Protein 2B33 (pdb70)

Organism: Thermotoga maritima (strain ATCC 43589 / DSM 3109 / JCM 10099 / NBRC 100826 / MSB8) (NCBI:txid243274)

B-factor: mean 37.61, std 4.68, range [8.99, 71.71]

Radius of gyration: 22.74 Å; Cα contacts (8 Å, |Δi|>4): 523; chains: 2; bounding box: 36×29×80 Å

Foldseek 3Di:
DDDAFADLQAAGPPDDDGQWGDDDQKIWGDKGWQAGSPPRDHDDDDPLSGLLSRVSNVQRRQVRVVHGLLQWAEKEKEFQDCVCVVSSVVSVCVRCVPNDHHYHYYYDNADPVRGGIIMITMGGDDD/DDAFDDLQAAGPPDPDGQWGDDDQKIWGDKGWQAGSPVRDHDDDDVLSGLLSRVSNVQRRQVRVVHGLLQWAEKEKEFQDCVCVVVSVVNVCVRCVPNDHHYDYYYDNADPVRGGMIMITMGGDDD

Sequence (253 aa):
MKRFVETDKAPKAIGPYSQAVVVGNMMFVSGQIPIDPETGELVQGTIEEKTERVLENLKAILEAGGFSLKDVVKVTVFTTSMDYFQRVNEVYSRYFGDHRPARSFVAVAQLPRNVEIEIEAIAVKEGKRFVETDKAPKAIGPYSQAVVVGNMMFVSGQIPIDPETGELVQGTIEEKTERVLENLKAILEAGGFSLKDVVKVTVFTTSMDYFQRVNEVYSRYFGDHRPARSFVAVAQLPRNVEIEIEAIAVKEG

Secondary structure (DSSP, 8-state):
--EEE--TTS----SS--SEEEETTEEEEEEE-SB-TTT-PBP-S-HHHHHHHHHHHHHHHHHHTT--GGGEEEEEEEES-GGGHHHHHHHHHHHHTTT--EEEEEE-S--GGG-SEEEEEEEE---/-EEE--TTS----SS--SEEEETTEEEEEEE-SB-TTT-PBP-S-HHHHHHHHHHHHHHHHHHTT--GGGEEEEEEEES-GGGHHHHHHHHHHHHTTT--EEEEEE-S--GGG-SEEEEEEEE---

Structure (mmCIF, N/CA/C/O backbone):
data_2B33
#
_entry.id   2B33
#
_cell.length_a   53.280
_cell.length_b   53.280
_cell.length_c   228.410
_cell.angle_alpha   90.000
_cell.angle_beta   90.000
_cell.angle_gamma   120.000
#
_symmetry.space_group_name_H-M   'H 3'
#
loop_
_entity.id
_entity.type
_entity.pdbx_description
1 polymer 'protein synthesis inhibitor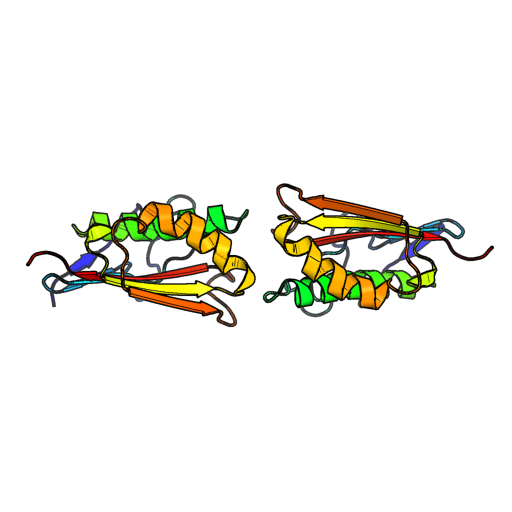, putative'
2 non-polymer 1,2-ETHANEDIOL
3 non-polymer 'CALCIUM ION'
4 water water
#
loop_
_atom_site.group_PDB
_atom_site.id
_atom_site.type_symbol
_atom_site.label_atom_id
_atom_site.label_alt_id
_atom_site.label_comp_id
_atom_site.label_asym_id
_atom_site.label_entity_id
_atom_site.label_seq_id
_atom_site.pdbx_PDB_ins_code
_atom_site.Cartn_x
_atom_site.Cartn_y
_atom_site.Cartn_z
_atom_site.occupancy
_atom_site.B_iso_or_equiv
_atom_site.auth_seq_id
_atom_site.auth_comp_id
_atom_site.auth_asym_id
_atom_site.auth_atom_id
_atom_site.pdbx_PDB_model_num
ATOM 1 N N . MET A 1 13 ? 12.067 -1.862 57.644 1.00 45.68 1 MET A N 1
ATOM 2 C CA . MET A 1 13 ? 11.756 -0.654 58.483 1.00 45.99 1 MET A CA 1
ATOM 3 C C . MET A 1 13 ? 12.343 0.604 57.814 1.00 45.06 1 MET A C 1
ATOM 4 O O . MET A 1 13 ? 12.892 0.492 56.707 1.00 43.98 1 MET A O 1
ATOM 6 N N . LYS A 1 14 ? 12.234 1.780 58.459 1.00 43.09 2 LYS A N 1
ATOM 7 C CA . LYS A 1 14 ? 12.710 3.033 57.824 1.00 42.04 2 LYS A CA 1
ATOM 8 C C . LYS A 1 14 ? 13.649 3.966 58.609 1.00 41.38 2 LYS A C 1
ATOM 9 O O . LYS A 1 14 ? 14.803 4.117 58.190 1.00 41.37 2 LYS A O 1
ATOM 12 N N . ARG A 1 15 ? 13.201 4.598 59.700 1.00 40.39 3 ARG A N 1
ATOM 13 C CA . ARG A 1 15 ? 14.079 5.556 60.410 1.00 40.72 3 ARG A CA 1
ATOM 14 C C . ARG A 1 15 ? 13.739 5.880 61.870 1.00 40.15 3 ARG A C 1
ATOM 15 O O . ARG A 1 15 ? 12.607 5.699 62.322 1.00 40.15 3 ARG A O 1
ATOM 17 N N . PHE A 1 16 ? 14.750 6.381 62.584 1.00 40.03 4 PHE A N 1
ATOM 18 C CA . PHE A 1 16 ? 14.659 6.737 64.009 1.00 40.04 4 PHE A CA 1
ATOM 19 C C . PHE A 1 16 ? 14.716 8.260 64.154 1.00 39.98 4 PHE A C 1
ATOM 20 O O . PHE A 1 16 ? 15.289 8.942 63.301 1.00 40.09 4 PHE A O 1
ATOM 23 N N . VAL A 1 17 ? 14.121 8.782 65.227 1.00 39.44 5 VAL A N 1
ATOM 24 C CA . VAL A 1 17 ? 14.093 10.226 65.498 1.00 39.01 5 VAL A CA 1
ATOM 25 C C . VAL A 1 17 ? 14.988 10.573 66.684 1.00 38.98 5 VAL A C 1
ATOM 26 O O . VAL A 1 17 ? 14.810 10.037 67.780 1.00 38.37 5 VAL A O 1
ATOM 30 N N . GLU A 1 18 ? 15.933 11.481 66.445 1.00 38.94 6 GLU A N 1
ATOM 31 C CA . GLU A 1 18 ? 16.844 11.986 67.463 1.00 38.90 6 GLU A CA 1
ATOM 32 C C . GLU A 1 18 ? 16.779 13.506 67.363 1.00 38.46 6 GLU A C 1
ATOM 33 O O . GLU A 1 18 ? 17.092 14.076 66.309 1.00 38.07 6 GLU A O 1
ATOM 39 N N . THR A 1 19 ? 16.338 14.152 68.438 1.00 38.02 7 THR A N 1
ATOM 40 C CA . THR A 1 19 ? 16.248 15.606 68.488 1.00 37.76 7 THR A CA 1
ATOM 41 C C . THR A 1 19 ? 16.684 16.118 69.856 1.00 38.28 7 THR A C 1
ATOM 42 O O . THR A 1 19 ? 16.409 15.488 70.882 1.00 37.70 7 THR A O 1
ATOM 46 N N . ASP A 1 20 ? 17.372 17.259 69.854 1.00 38.77 8 ASP A N 1
ATOM 47 C CA . ASP A 1 20 ? 17.798 17.927 71.095 1.00 39.25 8 ASP A CA 1
ATOM 48 C C . ASP A 1 20 ? 16.642 18.699 71.769 1.00 39.44 8 ASP A C 1
ATOM 49 O O . ASP A 1 20 ? 16.801 19.192 72.892 1.00 39.07 8 ASP A O 1
ATOM 54 N N . LYS A 1 21 ? 15.494 18.789 71.083 1.00 39.73 9 LYS A N 1
ATOM 55 C CA . LYS A 1 21 ? 14.294 19.468 71.591 1.00 39.26 9 LYS A CA 1
ATOM 56 C C . LYS A 1 21 ? 13.438 18.582 72.517 1.00 38.75 9 LYS A C 1
ATOM 57 O O . LYS A 1 21 ? 12.454 19.053 73.086 1.00 39.38 9 LYS A O 1
ATOM 59 N N . ALA A 1 22 ? 13.797 17.304 72.640 1.00 37.67 10 ALA A N 1
ATOM 60 C CA . ALA A 1 22 ? 13.173 16.389 73.592 1.00 37.12 10 ALA A CA 1
ATOM 61 C C . ALA A 1 22 ? 14.328 15.705 74.327 1.00 36.54 10 ALA A C 1
ATOM 62 O O . ALA A 1 22 ? 15.439 15.654 73.792 1.00 35.61 10 ALA A O 1
ATOM 64 N N . PRO A 1 23 ? 14.081 15.178 75.545 1.00 36.03 11 PRO A N 1
ATOM 65 C CA . PRO A 1 23 ? 15.159 14.555 76.319 1.00 37.13 11 PRO A CA 1
ATOM 66 C C . PRO A 1 23 ? 15.847 13.429 75.572 1.00 37.88 11 PRO A C 1
ATOM 67 O O . PRO A 1 23 ? 15.184 12.666 74.873 1.00 39.28 11 PRO A O 1
ATOM 71 N N . LYS A 1 24 ? 17.164 13.342 75.721 1.00 38.47 12 LYS A N 1
ATOM 72 C CA . LYS A 1 24 ? 17.951 12.333 75.028 1.00 38.71 12 LYS A CA 1
ATOM 73 C C . LYS A 1 24 ? 17.599 10.930 75.517 1.00 39.68 12 LYS A C 1
ATOM 74 O O . LYS A 1 24 ? 17.504 10.685 76.730 1.00 39.54 12 LYS A O 1
ATOM 76 N N . ALA A 1 25 ? 17.360 10.033 74.562 1.00 40.38 13 ALA A N 1
ATOM 77 C CA . ALA A 1 25 ? 17.103 8.637 74.854 1.00 40.56 13 ALA A CA 1
ATOM 78 C C . ALA A 1 25 ? 18.473 8.062 75.219 1.00 41.59 13 ALA A C 1
ATOM 79 O O . ALA A 1 25 ? 19.276 7.744 74.340 1.00 42.21 13 ALA A O 1
ATOM 81 N N . ILE A 1 26 ? 18.741 7.973 76.525 1.00 41.77 14 ILE A N 1
ATOM 82 C CA . ILE A 1 26 ? 20.048 7.535 77.043 1.00 41.67 14 ILE A CA 1
ATOM 83 C C . ILE A 1 26 ? 20.329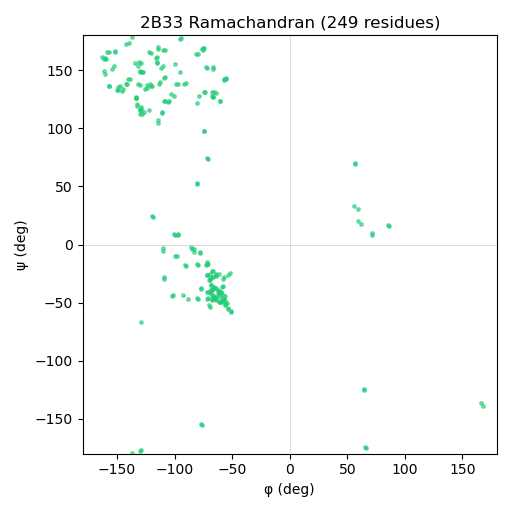 6.052 76.812 1.00 41.68 14 ILE A C 1
ATOM 84 O O . ILE A 1 26 ? 21.377 5.692 76.270 1.00 42.51 14 ILE A O 1
ATOM 89 N N . GLY A 1 27 ? 19.395 5.202 77.226 1.00 41.48 15 GLY A N 1
ATOM 90 C CA . GLY A 1 27 ? 19.573 3.751 77.135 1.00 41.65 15 GLY A CA 1
ATOM 91 C C . GLY A 1 27 ? 19.396 3.103 75.764 1.00 41.40 15 GLY A C 1
ATOM 92 O O . GLY A 1 27 ? 19.581 3.753 74.730 1.00 41.96 15 GLY A O 1
ATOM 93 N N . PRO A 1 28 ? 19.035 1.803 75.740 1.00 39.91 16 PRO A N 1
ATOM 94 C CA . PRO A 1 28 ? 18.824 1.058 74.494 1.00 39.02 16 PRO A CA 1
ATOM 95 C C . PRO A 1 28 ? 17.446 1.292 73.829 1.00 38.59 16 PRO A C 1
ATOM 96 O O . PRO A 1 28 ? 16.743 0.338 73.501 1.00 38.06 16 PRO A O 1
ATOM 100 N N . TYR A 1 29 ? 17.077 2.554 73.618 1.00 38.74 17 TYR A N 1
ATOM 101 C CA . TYR A 1 29 ? 15.810 2.904 72.975 1.00 38.61 17 TYR A CA 1
ATOM 102 C C . TYR A 1 29 ? 15.958 4.252 72.264 1.00 38.47 17 TYR A C 1
ATOM 103 O O . TYR A 1 29 ? 16.947 4.964 72.470 1.00 38.24 17 TYR A O 1
ATOM 112 N N . SER A 1 30 ? 14.987 4.568 71.409 1.00 37.57 18 SER A N 1
ATOM 113 C CA . SER A 1 30 ? 14.957 5.814 70.644 1.00 36.74 18 SER A CA 1
ATOM 114 C C . SER A 1 30 ? 13.752 6.632 71.084 1.00 36.13 18 SER A C 1
ATOM 115 O O . SER A 1 30 ? 12.796 6.075 71.611 1.00 36.62 18 SER A O 1
ATOM 118 N N . GLN A 1 31 ? 13.806 7.948 70.871 1.00 36.06 19 GLN A N 1
ATOM 119 C CA . GLN A 1 31 ? 12.687 8.845 71.200 1.00 36.07 19 GLN A CA 1
ATOM 120 C C . GLN A 1 31 ? 11.448 8.424 70.406 1.00 35.38 19 GLN A C 1
ATOM 121 O O . GLN A 1 31 ? 10.334 8.426 70.934 1.00 34.03 19 GLN A O 1
ATOM 127 N N . ALA A 1 32 ? 11.657 8.080 69.135 1.00 34.60 20 ALA A N 1
ATOM 128 C CA . ALA A 1 32 ? 10.596 7.550 68.297 1.00 34.38 20 ALA A CA 1
ATOM 129 C C . ALA A 1 32 ? 11.190 6.744 67.157 1.00 34.17 20 ALA A C 1
ATOM 130 O O . ALA A 1 32 ? 12.392 6.799 66.917 1.00 34.01 20 ALA A O 1
ATOM 132 N N . VAL A 1 33 ? 10.339 5.971 66.490 1.00 35.15 21 VAL A N 1
ATOM 133 C CA . VAL A 1 33 ? 10.720 5.172 65.329 1.00 34.93 21 VAL A CA 1
ATOM 134 C C . VAL A 1 33 ? 9.663 5.392 64.259 1.00 35.79 21 VAL A C 1
ATOM 135 O O . VAL A 1 33 ? 8.478 5.199 64.511 1.00 35.96 21 VAL A O 1
ATOM 139 N N . VAL A 1 34 ? 10.103 5.795 63.071 1.00 36.29 22 VAL A N 1
ATOM 140 C CA . VAL A 1 34 ? 9.215 6.030 61.948 1.00 36.46 22 VAL A CA 1
ATOM 141 C C . VAL A 1 34 ? 9.365 4.872 60.966 1.00 36.22 22 VAL A C 1
ATOM 142 O O . VAL A 1 34 ? 10.470 4.578 60.513 1.00 36.17 22 VAL A O 1
ATOM 146 N N . VAL A 1 35 ? 8.249 4.218 60.660 1.00 35.83 23 VAL A N 1
ATOM 147 C CA . VAL A 1 35 ? 8.210 3.130 59.687 1.00 35.73 23 VAL A CA 1
ATOM 148 C C . VAL A 1 35 ? 7.059 3.443 58.722 1.00 35.53 23 VAL A C 1
ATOM 149 O O . VAL A 1 35 ? 5.893 3.499 59.120 1.00 34.10 23 VAL A O 1
ATOM 153 N N . GLY A 1 36 ? 7.405 3.678 57.457 1.00 35.90 24 GLY A N 1
ATOM 154 C CA . GLY A 1 36 ? 6.425 4.041 56.440 1.00 36.35 24 GLY A CA 1
ATOM 155 C C . GLY A 1 36 ? 5.815 5.383 56.796 1.00 36.68 24 GLY A C 1
ATOM 156 O O . GLY A 1 36 ? 6.539 6.353 57.019 1.00 36.85 24 GLY A O 1
ATOM 157 N N . ASN A 1 37 ? 4.487 5.423 56.887 1.00 37.39 25 ASN A N 1
ATOM 158 C CA . ASN A 1 37 ? 3.765 6.637 57.273 1.00 37.75 25 ASN A CA 1
ATOM 159 C C . ASN A 1 37 ? 3.403 6.681 58.765 1.00 36.35 25 ASN A C 1
ATOM 160 O O . ASN A 1 37 ? 2.663 7.570 59.172 1.00 36.59 25 ASN A O 1
ATOM 165 N N . MET A 1 38 ? 3.927 5.735 59.557 1.00 35.51 26 MET A N 1
ATOM 166 C CA . MET A 1 38 ? 3.642 5.626 60.994 1.00 34.11 26 MET A CA 1
ATOM 167 C C . MET A 1 38 ? 4.811 5.987 61.903 1.00 33.39 26 MET A C 1
ATOM 168 O O . MET A 1 38 ? 5.941 5.633 61.604 1.00 30.96 26 MET A O 1
ATOM 173 N N . MET A 1 39 ? 4.517 6.633 63.034 1.00 34.07 27 MET A N 1
ATOM 174 C CA . MET A 1 39 ? 5.526 6.955 64.055 1.00 35.27 27 MET A CA 1
ATOM 175 C C . MET A 1 39 ? 5.100 6.387 65.407 1.00 35.53 27 MET A C 1
ATOM 176 O O . MET A 1 39 ? 3.955 6.552 65.804 1.00 36.01 27 MET A O 1
ATOM 181 N N . PHE A 1 40 ? 6.035 5.755 66.114 1.00 35.35 28 PHE A N 1
ATOM 182 C CA . PHE A 1 40 ? 5.796 5.205 67.441 1.00 35.58 28 PHE A CA 1
ATOM 183 C C . PHE A 1 40 ? 6.665 6.006 68.409 1.00 35.99 28 PHE A C 1
ATOM 184 O O . PHE A 1 40 ? 7.874 5.846 68.407 1.00 37.75 28 PHE A O 1
ATOM 192 N N . VAL A 1 41 ? 6.053 6.869 69.217 1.00 35.24 29 VAL A N 1
ATOM 193 C CA . VAL A 1 41 ? 6.788 7.719 70.157 1.00 35.88 29 VAL A CA 1
ATOM 194 C C . VAL A 1 41 ? 6.923 7.066 71.541 1.00 35.84 29 VAL A C 1
ATOM 195 O O . VAL A 1 41 ? 5.970 6.478 72.062 1.00 36.30 29 VAL A O 1
ATOM 199 N N . SER A 1 42 ? 8.116 7.197 72.123 1.00 35.34 30 SER A N 1
ATOM 200 C CA . SER A 1 42 ? 8.426 6.673 73.449 1.00 35.22 30 SER A CA 1
ATOM 201 C C . SER A 1 42 ? 7.723 7.499 74.525 1.00 36.96 30 SER A C 1
ATOM 202 O O . SER A 1 42 ? 7.475 8.682 74.335 1.00 37.65 30 SER A O 1
ATOM 205 N N . GLY A 1 43 ? 7.417 6.873 75.654 1.00 37.20 31 GLY A N 1
ATOM 206 C CA . GLY A 1 43 ? 6.745 7.560 76.756 1.00 37.30 31 GLY A CA 1
ATOM 207 C C . GLY A 1 43 ? 7.588 8.721 77.250 1.00 36.92 31 GLY A C 1
ATOM 208 O O . GLY A 1 43 ? 8.752 8.537 77.596 1.00 37.27 31 GLY A O 1
ATOM 209 N N . GLN A 1 44 ? 7.005 9.916 77.248 1.00 36.13 32 GLN A N 1
ATOM 210 C CA . GLN A 1 44 ? 7.701 11.129 77.647 1.00 35.54 32 GLN A CA 1
ATOM 211 C C . GLN A 1 44 ? 7.368 11.481 79.083 1.00 35.84 32 GLN A C 1
ATOM 212 O O . GLN A 1 44 ? 6.215 11.395 79.488 1.00 35.67 32 GLN A O 1
ATOM 218 N N . ILE A 1 45 ? 8.389 11.892 79.833 1.00 35.03 33 ILE A N 1
ATOM 219 C CA . ILE A 1 45 ? 8.250 12.271 81.234 1.00 35.87 33 ILE A CA 1
ATOM 220 C C . ILE A 1 45 ? 8.596 13.761 81.357 1.00 35.96 33 ILE A C 1
ATOM 221 O O . ILE A 1 45 ? 9.207 14.314 80.440 1.00 34.40 33 ILE A O 1
ATOM 226 N N . PRO A 1 46 ? 8.169 14.427 82.456 1.00 36.57 34 PRO A N 1
ATOM 227 C CA . PRO A 1 46 ? 8.453 15.855 82.620 1.00 37.12 34 PRO A CA 1
ATOM 228 C C . PRO A 1 46 ? 9.923 16.176 82.902 1.00 37.51 34 PRO A C 1
ATOM 229 O O . PRO A 1 46 ? 10.287 16.510 84.026 1.00 38.90 34 PRO A O 1
ATOM 233 N N . ILE A 1 47 ? 10.743 16.062 81.858 1.00 37.86 35 ILE A N 1
ATOM 234 C CA . ILE A 1 47 ? 12.169 16.367 81.901 1.00 38.24 35 ILE A CA 1
ATOM 235 C C . ILE A 1 47 ? 12.417 17.483 80.907 1.00 37.28 35 ILE A C 1
ATOM 236 O O . ILE A 1 47 ? 11.888 17.451 79.795 1.00 37.12 35 ILE A O 1
ATOM 241 N N . ASP A 1 48 ? 13.224 18.459 81.316 1.00 36.93 36 ASP A N 1
ATOM 242 C CA . ASP A 1 48 ? 13.611 19.562 80.454 1.00 36.66 36 ASP A CA 1
ATOM 243 C C . ASP A 1 48 ? 14.752 19.070 79.546 1.00 35.24 36 ASP A C 1
ATOM 244 O O . ASP A 1 48 ? 15.773 18.613 80.056 1.00 34.64 36 ASP A O 1
ATOM 249 N N . PRO A 1 49 ? 14.573 19.132 78.206 1.00 34.42 37 PRO A N 1
ATOM 250 C CA . PRO A 1 49 ? 15.597 18.676 77.247 1.00 33.98 37 PRO A CA 1
ATOM 251 C C . PRO A 1 49 ? 16.991 19.318 77.323 1.00 34.04 37 PRO A C 1
ATOM 252 O O . PRO A 1 49 ? 17.969 18.684 76.922 1.00 34.25 37 PRO A O 1
ATOM 256 N N . GLU A 1 50 ? 17.071 20.562 77.799 1.00 34.41 38 GLU A N 1
ATOM 257 C CA . GLU A 1 50 ? 18.333 21.305 77.889 1.00 34.40 38 GLU A CA 1
ATOM 258 C C . GLU A 1 50 ? 19.092 21.093 79.205 1.00 34.39 38 GLU A C 1
ATOM 259 O O . GLU A 1 50 ? 20.311 20.880 79.193 1.00 34.29 38 GLU A O 1
ATOM 262 N N . THR A 1 51 ? 18.381 21.176 80.328 1.00 33.98 39 THR A N 1
ATOM 263 C CA . THR A 1 51 ? 19.007 20.998 81.650 1.00 34.69 39 THR A CA 1
ATOM 264 C C . THR A 1 51 ? 18.986 19.551 82.148 1.00 35.08 39 THR A C 1
ATOM 265 O O . THR A 1 51 ? 19.731 19.205 83.058 1.00 35.87 39 THR A O 1
ATOM 269 N N . GLY A 1 52 ? 18.143 18.708 81.562 1.00 35.75 40 GLY A N 1
ATOM 270 C CA . GLY A 1 52 ? 18.035 17.309 81.976 1.00 35.85 40 GLY A CA 1
ATOM 271 C C . GLY A 1 52 ? 17.367 17.071 83.326 1.00 35.88 40 GLY A C 1
ATOM 272 O O . GLY A 1 52 ? 17.340 15.939 83.799 1.00 35.55 40 GLY A O 1
ATOM 273 N N . GLU A 1 53 ? 16.792 18.117 83.921 1.00 36.39 41 GLU A N 1
ATOM 274 C CA . GLU A 1 53 ? 16.169 18.027 85.238 1.00 36.78 41 GLU A CA 1
ATOM 275 C C . GLU A 1 53 ? 14.660 17.893 85.172 1.00 35.61 41 GLU A C 1
ATOM 276 O O . GLU A 1 53 ? 14.011 18.305 84.205 1.00 34.97 41 GLU A O 1
ATOM 282 N N . LEU A 1 54 ? 14.128 17.304 86.235 1.00 35.45 42 LEU A N 1
ATOM 283 C CA . LEU A 1 54 ? 12.709 17.061 86.374 1.00 36.58 42 LEU A CA 1
ATOM 284 C C . LEU A 1 54 ? 11.989 18.348 86.695 1.00 36.22 42 LEU A C 1
ATOM 285 O O . LEU A 1 54 ? 12.408 19.078 87.601 1.00 36.36 42 LEU A O 1
ATOM 290 N N . VAL A 1 55 ? 10.914 18.625 85.964 1.00 35.76 43 VAL A N 1
ATOM 291 C CA . VAL A 1 55 ? 10.092 19.790 86.247 1.00 36.40 43 VAL A CA 1
ATOM 292 C C . VAL A 1 55 ? 9.445 19.514 87.599 1.00 37.58 43 VAL A C 1
ATOM 293 O O . VAL A 1 55 ? 8.872 18.446 87.797 1.00 37.63 43 VAL A O 1
ATOM 297 N N . GLN A 1 56 ? 9.585 20.465 88.523 1.00 38.99 44 GLN A N 1
ATOM 298 C CA . GLN A 1 56 ? 9.053 20.340 89.874 1.00 40.57 44 GLN A CA 1
ATOM 299 C C . GLN A 1 56 ? 8.114 21.538 90.066 1.00 40.23 44 GLN A C 1
ATOM 300 O O . GLN A 1 56 ? 8.553 22.687 90.043 1.00 42.40 44 GLN A O 1
ATOM 306 N N . GLY A 1 57 ? 6.824 21.256 90.237 1.00 39.20 45 GLY A N 1
ATOM 307 C CA . GLY A 1 57 ? 5.788 22.285 90.363 1.00 37.70 45 GLY A CA 1
ATOM 308 C C . GLY A 1 57 ? 4.404 21.664 90.249 1.00 36.38 45 GLY A C 1
ATOM 309 O O . GLY A 1 57 ? 4.173 20.583 90.780 1.00 37.70 45 GLY A O 1
ATOM 310 N N . THR A 1 58 ? 3.482 22.316 89.548 1.00 34.61 46 THR A N 1
ATOM 311 C CA . THR A 1 58 ? 2.114 21.783 89.422 1.00 33.94 46 THR A CA 1
ATOM 312 C C . THR A 1 58 ? 2.029 20.678 88.376 1.00 33.07 46 THR A C 1
ATOM 313 O O . THR A 1 58 ? 2.931 20.513 87.553 1.00 33.43 46 THR A O 1
ATOM 317 N N . ILE A 1 59 ? 0.940 19.919 88.414 1.00 32.34 47 ILE A N 1
ATOM 318 C CA . ILE A 1 59 ? 0.728 18.841 87.448 1.00 32.00 47 ILE A CA 1
ATOM 319 C C . ILE A 1 59 ? 0.464 19.395 86.034 1.00 32.59 47 ILE A C 1
ATOM 320 O O . ILE A 1 59 ? 0.726 18.706 85.046 1.00 32.86 47 ILE A O 1
ATOM 325 N N . GLU A 1 60 ? -0.045 20.625 85.945 1.00 32.59 48 GLU A N 1
ATOM 326 C CA . GLU A 1 60 ? -0.236 21.286 84.659 1.00 33.72 48 GLU A CA 1
ATOM 327 C C . GLU A 1 60 ? 1.129 21.579 84.007 1.00 34.37 48 GLU A C 1
ATOM 328 O O . GLU A 1 60 ? 1.313 21.345 82.818 1.00 33.83 48 GLU A O 1
ATOM 334 N N . GLU A 1 61 ? 2.072 22.069 84.809 1.00 36.09 49 GLU A N 1
ATOM 335 C CA . GLU A 1 61 ? 3.440 22.346 84.366 1.00 37.20 49 GLU A CA 1
ATOM 336 C C . GLU A 1 61 ? 4.173 21.072 83.942 1.00 36.01 49 GLU A C 1
ATOM 337 O O . GLU A 1 61 ? 4.951 21.098 82.993 1.00 36.86 49 GLU A O 1
ATOM 343 N N . LYS A 1 62 ? 3.934 19.970 84.650 1.00 34.88 50 LYS A N 1
ATOM 344 C CA . LYS A 1 62 ? 4.542 18.683 84.300 1.00 33.59 50 LYS A CA 1
ATOM 345 C C . LYS A 1 62 ? 3.939 18.112 83.008 1.00 34.40 50 LYS A C 1
ATOM 346 O O . LYS A 1 62 ? 4.666 17.602 82.163 1.00 34.19 50 LYS A O 1
ATOM 352 N N . THR A 1 63 ? 2.620 18.227 82.853 1.00 35.10 51 THR A N 1
ATOM 353 C CA . THR A 1 63 ? 1.916 17.777 81.646 1.00 35.49 51 THR A CA 1
ATOM 354 C C . THR A 1 63 ? 2.328 18.610 80.429 1.00 36.38 51 THR A C 1
ATOM 355 O O . THR A 1 63 ? 2.409 18.094 79.306 1.00 38.30 51 THR A O 1
ATOM 359 N N . GLU A 1 64 ? 2.557 19.898 80.650 1.00 36.12 52 GLU A N 1
ATOM 360 C CA . GLU A 1 64 ? 3.004 20.797 79.592 1.00 36.59 52 GLU A CA 1
ATOM 361 C C . GLU A 1 64 ? 4.346 20.350 79.023 1.00 36.51 52 GLU A C 1
ATOM 362 O O . GLU A 1 64 ? 4.544 20.361 77.816 1.00 35.19 52 GLU A O 1
ATOM 368 N N . ARG A 1 65 ? 5.264 19.999 79.921 1.00 37.08 53 ARG A N 1
ATOM 369 C CA . ARG A 1 65 ? 6.606 19.533 79.562 1.00 37.38 53 ARG A CA 1
ATOM 370 C C . ARG A 1 65 ? 6.538 18.214 78.796 1.00 37.32 53 ARG A C 1
ATOM 371 O O . ARG A 1 65 ? 7.174 18.071 77.755 1.00 38.31 53 ARG A O 1
ATOM 379 N N . VAL A 1 66 ? 5.756 17.266 79.311 1.00 36.81 54 VAL A N 1
ATOM 380 C CA . VAL A 1 66 ? 5.544 15.970 78.647 1.00 37.07 54 VAL A CA 1
ATOM 381 C C . VAL A 1 66 ? 5.004 16.151 77.216 1.00 37.48 54 VAL A C 1
ATOM 382 O O . VAL A 1 66 ? 5.512 15.540 76.274 1.00 38.32 54 VAL A O 1
ATOM 386 N N . LEU A 1 67 ? 3.971 16.975 77.069 1.00 36.90 55 LEU A N 1
ATOM 387 C CA . LEU A 1 67 ? 3.368 17.233 75.761 1.00 36.17 55 LEU A CA 1
ATOM 388 C C . LEU A 1 67 ? 4.275 18.046 74.847 1.00 36.18 55 LEU A C 1
ATOM 389 O O . LEU A 1 67 ? 4.207 17.889 73.628 1.00 36.72 55 LEU A O 1
ATOM 394 N N . GLU A 1 68 ? 5.102 18.921 75.422 1.00 36.21 56 GLU A N 1
ATOM 395 C CA . GLU A 1 68 ? 6.097 19.660 74.637 1.00 36.19 56 GLU A CA 1
ATOM 396 C C . GLU A 1 68 ? 7.180 18.718 74.116 1.00 36.09 56 GLU A C 1
ATOM 397 O O . GLU A 1 68 ? 7.639 18.865 72.983 1.00 36.05 56 GLU A O 1
ATOM 403 N N . ASN A 1 69 ? 7.583 17.759 74.945 1.00 36.61 57 ASN A N 1
ATOM 404 C CA . ASN A 1 69 ? 8.547 16.746 74.533 1.00 36.27 57 ASN A CA 1
ATOM 405 C C . ASN A 1 69 ? 7.965 15.883 73.413 1.00 36.21 57 ASN A C 1
ATOM 406 O O . ASN A 1 69 ? 8.637 15.633 72.409 1.00 34.92 57 ASN A O 1
ATOM 411 N N . LEU A 1 70 ? 6.718 15.440 73.594 1.00 37.06 58 LEU A N 1
ATOM 412 C CA . LEU A 1 70 ? 6.001 14.654 72.577 1.00 37.71 58 LEU A CA 1
ATOM 413 C C . LEU A 1 70 ? 5.903 15.406 71.251 1.00 36.27 58 LEU A C 1
ATOM 414 O O . LEU A 1 70 ? 6.172 14.840 70.191 1.00 37.66 58 LEU A O 1
ATOM 419 N N . LYS A 1 71 ? 5.512 16.677 71.330 1.00 35.96 59 LYS A N 1
ATOM 420 C CA . LYS A 1 71 ? 5.368 17.550 70.156 1.00 36.01 59 LYS A CA 1
ATOM 421 C C . LYS A 1 71 ? 6.679 17.759 69.385 1.00 35.81 59 LYS A C 1
ATOM 422 O O . LYS A 1 71 ? 6.691 17.761 68.153 1.00 34.69 59 LYS A O 1
ATOM 428 N N . ALA A 1 72 ? 7.765 17.963 70.123 1.00 36.50 60 ALA A N 1
ATOM 429 C CA . ALA A 1 72 ? 9.090 18.132 69.541 1.00 36.01 60 ALA A CA 1
ATOM 430 C C . ALA A 1 72 ? 9.524 16.885 68.774 1.00 36.84 60 ALA A C 1
ATOM 431 O O . ALA A 1 72 ? 10.103 16.998 67.703 1.00 38.06 60 ALA A O 1
ATOM 433 N N . ILE A 1 73 ? 9.231 15.703 69.320 1.00 37.56 61 ILE A N 1
ATOM 434 C CA . ILE A 1 73 ? 9.591 14.424 68.686 1.00 37.59 61 ILE A CA 1
ATOM 435 C C . ILE A 1 73 ? 8.798 14.221 67.398 1.00 37.95 61 ILE A C 1
ATOM 436 O O . ILE A 1 73 ? 9.368 13.855 66.373 1.00 39.35 61 ILE A O 1
ATOM 441 N N . LEU A 1 74 ? 7.489 14.444 67.463 1.00 37.87 62 LEU A N 1
ATOM 442 C CA . LEU A 1 74 ? 6.635 14.365 66.278 1.00 37.17 62 LEU A CA 1
ATOM 443 C C . LEU A 1 74 ? 7.193 15.263 65.185 1.00 37.05 62 LEU A C 1
ATOM 444 O O . LEU A 1 74 ? 7.469 14.797 64.083 1.00 36.84 62 LEU A O 1
ATOM 449 N N . GLU A 1 75 ? 7.388 16.538 65.517 1.00 37.10 63 GLU A N 1
ATOM 450 C CA . GLU A 1 75 ? 7.892 17.541 64.561 1.00 38.48 63 GLU A CA 1
ATOM 451 C C . GLU A 1 75 ? 9.314 17.301 64.032 1.00 37.95 63 GLU A C 1
ATOM 452 O O . GLU A 1 75 ? 9.635 17.737 62.932 1.00 38.19 63 GLU A O 1
ATOM 458 N N . ALA A 1 76 ? 10.152 16.618 64.811 1.00 38.11 64 ALA A N 1
ATOM 459 C CA . ALA A 1 76 ? 11.514 16.283 64.387 1.00 37.22 64 ALA A CA 1
ATOM 460 C C . ALA A 1 76 ? 11.527 15.201 63.296 1.00 36.67 64 ALA A C 1
ATOM 461 O O . ALA A 1 76 ? 12.474 15.131 62.515 1.00 36.07 64 ALA A O 1
ATOM 463 N N . GLY A 1 77 ? 10.494 14.356 63.266 1.00 36.62 65 GLY A N 1
ATOM 464 C CA . GLY A 1 77 ? 10.356 13.297 62.261 1.00 36.36 65 GLY A CA 1
ATOM 465 C C . GLY A 1 77 ? 9.412 13.620 61.108 1.00 36.16 65 GLY A C 1
ATOM 466 O O . GLY A 1 77 ? 9.121 12.750 60.285 1.00 36.54 65 GLY A O 1
ATOM 467 N N . GLY A 1 78 ? 8.939 14.863 61.034 1.00 35.41 66 GLY A N 1
ATOM 468 C CA . GLY A 1 78 ? 8.022 15.288 59.978 1.00 35.37 66 GLY A CA 1
ATOM 469 C C . GLY A 1 78 ? 6.554 15.022 60.270 1.00 35.19 66 GLY A C 1
ATOM 470 O O . GLY A 1 78 ? 5.731 15.074 59.361 1.00 34.25 66 GLY A O 1
ATOM 471 N N . PHE A 1 79 ? 6.229 14.753 61.537 1.00 35.30 67 PHE A N 1
ATOM 472 C CA . PHE A 1 79 ? 4.858 14.497 61.985 1.00 35.37 67 PHE A CA 1
ATOM 473 C C . PHE A 1 79 ? 4.375 15.694 62.810 1.00 35.58 67 PHE A C 1
ATOM 474 O O . PHE A 1 79 ? 5.166 16.567 63.162 1.00 34.88 67 PHE A O 1
ATOM 482 N N . SER A 1 80 ? 3.074 15.745 63.085 1.00 35.82 68 SER A N 1
ATOM 483 C CA . SER A 1 80 ? 2.488 16.819 63.894 1.00 36.59 68 SER A CA 1
ATOM 484 C C . SER A 1 80 ? 1.486 16.204 64.863 1.00 36.54 68 SER A C 1
ATOM 485 O O . SER A 1 80 ? 1.290 14.993 64.862 1.00 37.29 68 SER A O 1
ATOM 488 N N . LEU A 1 81 ? 0.882 17.034 65.705 1.00 36.27 69 LEU A N 1
ATOM 489 C CA . LEU A 1 81 ? -0.109 16.564 66.675 1.00 36.39 69 LEU A CA 1
ATOM 490 C C . LEU A 1 81 ? -1.379 16.084 65.981 1.00 36.35 69 LEU A C 1
ATOM 491 O O . LEU A 1 81 ? -2.076 15.227 66.510 1.00 38.07 69 LEU A O 1
ATOM 496 N N . LYS A 1 82 ? -1.671 16.636 64.802 1.00 36.35 70 LYS A N 1
ATOM 497 C CA . LYS A 1 82 ? -2.837 16.231 63.999 1.00 36.86 70 LYS A CA 1
ATOM 498 C C . LYS A 1 82 ? -2.702 14.802 63.447 1.00 36.57 70 LYS A C 1
ATOM 499 O O . LYS A 1 82 ? -3.707 14.168 63.116 1.00 36.83 70 LYS A O 1
ATOM 501 N N . ASP A 1 83 ? -1.465 14.314 63.343 1.00 35.76 71 ASP A N 1
ATOM 502 C CA . ASP A 1 83 ? -1.182 12.945 62.903 1.00 34.50 71 ASP A CA 1
ATOM 503 C C . ASP A 1 83 ? -1.359 11.893 64.015 1.00 34.34 71 ASP A C 1
ATOM 504 O O . ASP A 1 83 ? -1.481 10.704 63.718 1.00 33.06 71 ASP A O 1
ATOM 509 N N . VAL A 1 84 ? -1.392 12.326 65.274 1.00 34.63 72 VAL A N 1
ATOM 510 C CA . VAL A 1 84 ? -1.527 11.404 66.409 1.00 35.34 72 VAL A CA 1
ATOM 511 C C . VAL A 1 84 ? -2.897 10.726 66.388 1.00 35.55 72 VAL A C 1
ATOM 512 O O . VAL A 1 84 ? -3.915 11.410 66.310 1.00 37.50 72 VAL A O 1
ATOM 516 N N . VAL A 1 85 ? -2.898 9.392 66.448 1.00 35.06 73 VAL A N 1
ATOM 517 C CA . VAL A 1 85 ? -4.123 8.570 66.408 1.00 35.23 73 VAL A CA 1
ATOM 518 C C . VAL A 1 85 ? -4.470 7.894 67.726 1.00 36.22 73 VAL A C 1
ATOM 519 O O . VAL A 1 85 ? -5.643 7.638 67.997 1.00 37.26 73 VAL A O 1
ATOM 523 N N . LYS A 1 86 ? -3.449 7.588 68.527 1.00 36.06 74 LYS A N 1
ATOM 524 C CA . LYS A 1 86 ? -3.625 6.903 69.786 1.00 35.73 74 LYS A CA 1
ATOM 525 C C . LYS A 1 86 ? -2.616 7.427 70.787 1.00 35.76 74 LYS A C 1
ATOM 526 O O . LYS A 1 86 ? -1.429 7.561 70.465 1.00 35.51 74 LYS A O 1
ATOM 532 N N . VAL A 1 87 ? -3.102 7.717 71.990 1.00 34.94 75 VAL A N 1
ATOM 533 C CA . VAL A 1 87 ? -2.284 8.213 73.093 1.00 35.01 75 VAL A CA 1
ATOM 534 C C . VAL A 1 87 ? -2.563 7.334 74.320 1.00 35.24 75 VAL A C 1
ATOM 535 O O . VAL A 1 87 ? -3.650 6.787 74.461 1.00 35.86 75 VAL A O 1
ATOM 539 N N . THR A 1 88 ? -1.563 7.161 75.176 1.00 35.09 76 THR A N 1
ATOM 540 C CA . THR A 1 88 ? -1.741 6.437 76.431 1.00 34.85 76 THR A CA 1
ATOM 541 C C . THR A 1 88 ? -1.095 7.288 77.516 1.00 34.95 76 THR A C 1
ATOM 542 O O . THR A 1 88 ? 0.098 7.564 77.453 1.00 33.93 76 THR A O 1
ATOM 546 N N . VAL A 1 89 ? -1.901 7.717 78.486 1.00 34.96 77 VAL A N 1
ATOM 547 C CA . VAL A 1 89 ? -1.434 8.521 79.604 1.00 34.44 77 VAL A CA 1
ATOM 548 C C . VAL A 1 89 ? -1.271 7.591 80.801 1.00 35.22 77 VAL A C 1
ATOM 549 O O . VAL A 1 89 ? -2.200 6.848 81.147 1.00 34.65 77 VAL A O 1
ATOM 553 N N . PHE A 1 90 ?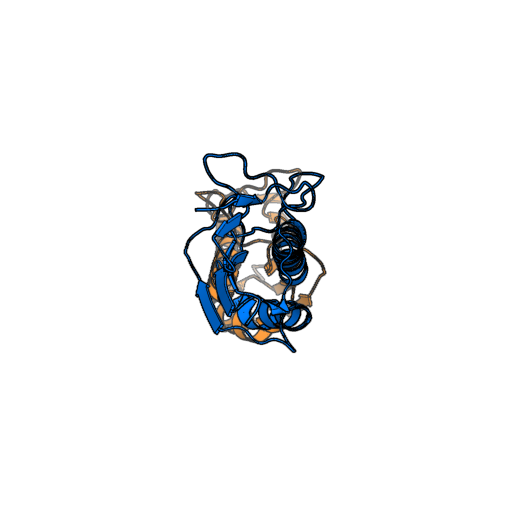 -0.091 7.637 81.423 1.00 35.56 78 PHE A N 1
ATOM 554 C CA . PHE A 1 90 ? 0.188 6.898 82.645 1.00 34.71 78 PHE A CA 1
ATOM 555 C C . PHE A 1 90 ? 0.354 7.957 83.707 1.00 35.30 78 PHE A C 1
ATOM 556 O O . PHE A 1 90 ? 0.952 8.996 83.425 1.00 35.78 78 PHE A O 1
ATOM 564 N N . THR A 1 91 ? -0.181 7.701 84.906 1.00 35.37 79 THR A N 1
ATOM 565 C CA . THR A 1 91 ? -0.038 8.598 86.062 1.00 34.97 79 THR A CA 1
ATOM 566 C C . THR A 1 91 ? 0.136 7.772 87.327 1.00 34.41 79 THR A C 1
ATOM 567 O O . THR A 1 91 ? 0.057 6.555 87.289 1.00 34.33 79 THR A O 1
ATOM 571 N N . THR A 1 92 ? 0.428 8.435 88.436 1.00 34.61 80 THR A N 1
ATOM 572 C CA . THR A 1 92 ? 0.510 7.763 89.737 1.00 36.27 80 THR A CA 1
ATOM 573 C C . THR A 1 92 ? -0.793 7.939 90.520 1.00 35.75 80 THR A C 1
ATOM 574 O O . THR A 1 92 ? -0.985 7.286 91.541 1.00 35.86 80 THR A O 1
ATOM 578 N N . SER A 1 93 ? -1.686 8.799 90.026 1.00 36.23 81 SER A N 1
ATOM 579 C CA . SER A 1 93 ? -2.953 9.068 90.687 1.00 35.95 81 SER A CA 1
ATOM 580 C C . SER A 1 93 ? -4.001 9.612 89.732 1.00 35.96 81 SER A C 1
ATOM 581 O O . SER A 1 93 ? -3.708 10.498 88.936 1.00 36.86 81 SER A O 1
ATOM 584 N N . MET A 1 94 ? -5.231 9.110 89.847 1.00 35.31 82 MET A N 1
ATOM 585 C CA . MET A 1 94 ? -6.350 9.615 89.043 1.00 35.14 82 MET A CA 1
ATOM 586 C C . MET A 1 94 ? -6.835 11.007 89.460 1.00 34.74 82 MET A C 1
ATOM 587 O O . MET A 1 94 ? -7.564 11.651 88.685 1.00 34.03 82 MET A O 1
ATOM 592 N N . ASP A 1 95 ? -6.424 11.466 90.652 1.00 34.25 83 ASP A N 1
ATOM 593 C CA . ASP A 1 95 ? -6.701 12.829 91.131 1.00 34.97 83 ASP A CA 1
ATOM 594 C C . ASP A 1 95 ? -6.256 13.905 90.132 1.00 36.08 83 ASP A C 1
ATOM 595 O O . ASP A 1 95 ? -6.794 15.011 90.136 1.00 36.12 83 ASP A O 1
ATOM 600 N N . TYR A 1 96 ? -5.260 13.578 89.308 1.00 37.64 84 TYR A N 1
ATOM 601 C CA . TYR A 1 96 ? -4.738 14.469 88.272 1.00 38.87 84 TYR A CA 1
ATOM 602 C C . TYR A 1 96 ? -5.517 14.491 86.944 1.00 39.76 84 TYR A C 1
ATOM 603 O O . TYR A 1 96 ? -5.173 15.275 86.059 1.00 39.43 84 TYR A O 1
ATOM 612 N N . PHE A 1 97 ? -6.545 13.650 86.805 1.00 39.89 85 PHE A N 1
ATOM 613 C CA . PHE A 1 97 ? -7.316 13.524 85.557 1.00 38.46 85 PHE A CA 1
ATOM 614 C C . PHE A 1 97 ? -7.821 14.845 84.983 1.00 37.67 85 PHE A C 1
ATOM 615 O O . PHE A 1 97 ? -7.491 15.189 83.842 1.00 36.11 85 PHE A O 1
ATOM 623 N N . GLN A 1 98 ? -8.604 15.575 85.780 1.00 37.58 86 GLN A N 1
ATOM 624 C CA . GLN A 1 98 ? -9.204 16.850 85.348 1.00 38.55 86 GLN A CA 1
ATOM 625 C C . GLN A 1 98 ? -8.167 17.867 84.862 1.00 38.27 86 GLN A C 1
ATOM 626 O O . GLN A 1 98 ? -8.290 18.402 83.755 1.00 37.29 86 GLN A O 1
ATOM 632 N N . ARG A 1 99 ? -7.142 18.096 85.680 1.00 37.93 87 ARG A N 1
ATOM 633 C CA . ARG A 1 99 ? -6.069 19.053 85.362 1.00 37.80 87 ARG A CA 1
ATOM 634 C C . ARG A 1 99 ? -5.167 18.619 84.202 1.00 37.41 87 ARG A C 1
ATOM 635 O O . ARG A 1 99 ? -4.702 19.463 83.445 1.00 36.87 87 ARG A O 1
ATOM 643 N N . VAL A 1 100 ? -4.909 17.317 84.073 1.00 37.76 88 VAL A N 1
ATOM 644 C CA . VAL A 1 100 ? -4.120 16.793 82.959 1.00 36.80 88 VAL A CA 1
ATOM 645 C C . VAL A 1 100 ? -4.913 16.999 81.669 1.00 37.69 88 VAL A C 1
ATOM 646 O O . VAL A 1 100 ? -4.350 17.448 80.675 1.00 37.30 88 VAL A O 1
ATOM 650 N N . ASN A 1 101 ? -6.207 16.676 81.697 1.00 37.84 89 ASN A N 1
ATOM 651 C CA . ASN A 1 101 ? -7.088 16.873 80.546 1.00 38.47 89 ASN A CA 1
ATOM 652 C C . ASN A 1 101 ? -7.151 18.327 80.096 1.00 38.42 89 ASN A C 1
ATOM 653 O O . ASN A 1 101 ? -7.249 18.600 78.901 1.00 37.59 89 ASN A O 1
ATOM 658 N N . GLU A 1 102 ? -7.106 19.241 81.064 1.00 37.94 90 GLU A N 1
ATOM 659 C CA . GLU A 1 102 ? -7.153 20.685 80.816 1.00 38.60 90 GLU A CA 1
ATOM 660 C C . GLU A 1 102 ? -5.980 21.113 79.931 1.00 37.24 90 GLU A C 1
ATOM 661 O O . GLU A 1 102 ? -6.169 21.794 78.930 1.00 37.18 90 GLU A O 1
ATOM 667 N N . VAL A 1 103 ? -4.775 20.683 80.296 1.00 36.35 91 VAL A N 1
ATOM 668 C CA . VAL A 1 103 ? -3.564 20.980 79.520 1.00 35.78 91 VAL A CA 1
ATOM 669 C C . VAL A 1 103 ? -3.548 20.169 78.207 1.00 35.96 91 VAL A C 1
ATOM 670 O O . VAL A 1 103 ? -3.171 20.687 77.162 1.00 36.06 91 VAL A O 1
ATOM 674 N N . TYR A 1 104 ? -3.956 18.904 78.285 1.00 36.04 92 TYR A N 1
ATOM 675 C CA . TYR A 1 104 ? -4.026 17.994 77.140 1.00 36.54 92 TYR A CA 1
ATOM 676 C C . TYR A 1 104 ? -4.898 18.571 76.017 1.00 36.30 92 TYR A C 1
ATOM 677 O O . TYR A 1 104 ? -4.519 18.513 74.850 1.00 36.25 92 TYR A O 1
ATOM 686 N N . SER A 1 105 ? -6.053 19.129 76.389 1.00 36.67 93 SER A N 1
ATOM 687 C CA . SER A 1 105 ? -6.991 19.758 75.446 1.00 37.56 93 SER A CA 1
ATOM 688 C C . SER A 1 105 ? -6.390 20.893 74.624 1.00 37.61 93 SER A C 1
ATOM 689 O O . SER A 1 105 ? -6.843 21.156 73.511 1.00 36.64 93 SER A O 1
ATOM 692 N N . ARG A 1 106 ? -5.403 21.585 75.188 1.00 37.83 94 ARG A N 1
ATOM 693 C CA . ARG A 1 106 ? -4.718 22.673 74.486 1.00 38.44 94 ARG A CA 1
ATOM 694 C C . ARG A 1 106 ? -3.806 22.171 73.359 1.00 38.76 94 ARG A C 1
ATOM 695 O O . ARG A 1 106 ? -3.418 22.952 72.500 1.00 39.56 94 ARG A O 1
ATOM 703 N N . TYR A 1 107 ? -3.476 20.878 73.372 1.00 39.91 95 TYR A N 1
ATOM 704 C CA . TYR A 1 107 ? -2.682 20.223 72.321 1.00 40.79 95 TYR A CA 1
ATOM 705 C C . TYR A 1 107 ? -3.565 19.391 71.368 1.00 41.34 95 TYR A C 1
ATOM 706 O O . TYR A 1 107 ? -3.395 19.483 70.153 1.00 42.33 95 TYR A O 1
ATOM 715 N N . PHE A 1 108 ? -4.509 18.613 71.922 1.00 41.72 96 PHE A N 1
ATOM 716 C CA . PHE A 1 108 ? -5.406 17.718 71.143 1.00 40.48 96 PHE A CA 1
ATOM 717 C C . PHE A 1 108 ? -6.934 17.986 71.232 1.00 41.10 96 PHE A C 1
ATOM 718 O O . PHE A 1 108 ? -7.737 17.074 70.999 1.00 42.02 96 PHE A O 1
ATOM 726 N N . GLY A 1 109 ? -7.346 19.206 71.563 1.00 41.16 97 GLY A N 1
ATOM 727 C CA . GLY A 1 109 ? -8.775 19.533 71.642 1.00 41.02 97 GLY A CA 1
ATOM 728 C C . GLY A 1 109 ? -9.483 19.489 70.292 1.00 41.49 97 GLY A C 1
ATOM 729 O O . GLY A 1 109 ? -10.635 19.064 70.199 1.00 42.41 97 GLY A O 1
ATOM 730 N N . ASP A 1 110 ? -8.794 19.939 69.249 1.00 40.74 98 ASP A N 1
ATOM 731 C CA . ASP A 1 110 ? -9.332 19.917 67.893 1.00 40.87 98 ASP A CA 1
ATOM 732 C C . ASP A 1 110 ? -9.216 18.528 67.277 1.00 40.49 98 ASP A C 1
ATOM 733 O O . ASP A 1 110 ? -10.178 17.997 66.725 1.00 40.05 98 ASP A O 1
ATOM 738 N N . HIS A 1 111 ? -8.032 17.938 67.413 1.00 40.87 99 HIS A N 1
ATOM 739 C CA . HIS A 1 111 ? -7.691 16.670 66.748 1.00 41.28 99 HIS A CA 1
ATOM 740 C C . HIS A 1 111 ? -8.399 15.444 67.335 1.00 41.00 99 HIS A C 1
ATOM 741 O O . HIS A 1 111 ? -8.945 14.627 66.583 1.00 42.02 99 HIS A O 1
ATOM 748 N N . ARG A 1 112 ? -8.385 15.330 68.663 1.00 39.17 100 ARG A N 1
ATOM 749 C CA . ARG A 1 112 ? -9.070 14.250 69.398 1.00 39.46 100 ARG A CA 1
ATOM 750 C C . ARG A 1 112 ? -8.690 12.807 69.017 1.00 37.47 100 ARG A C 1
ATOM 751 O O . ARG A 1 112 ? -9.500 12.076 68.439 1.00 34.95 100 ARG A O 1
ATOM 759 N N . PRO A 1 113 ? -7.455 12.386 69.350 1.00 37.48 101 PRO A N 1
ATOM 760 C CA . PRO A 1 113 ? -7.056 11.012 69.088 1.00 37.12 101 PRO A CA 1
ATOM 761 C C . PRO A 1 113 ? -7.666 10.047 70.090 1.00 35.93 101 PRO A C 1
ATOM 762 O O . PRO A 1 113 ? -8.200 10.475 71.117 1.00 35.42 101 PRO A O 1
ATOM 766 N N . ALA A 1 114 ? -7.566 8.751 69.797 1.00 35.10 102 ALA A N 1
ATOM 767 C CA . ALA A 1 114 ? -8.039 7.717 70.720 1.00 33.97 102 ALA A CA 1
ATOM 768 C C . ALA A 1 114 ? -7.133 7.782 71.941 1.00 32.97 102 ALA A C 1
ATOM 769 O O . ALA A 1 114 ? -5.98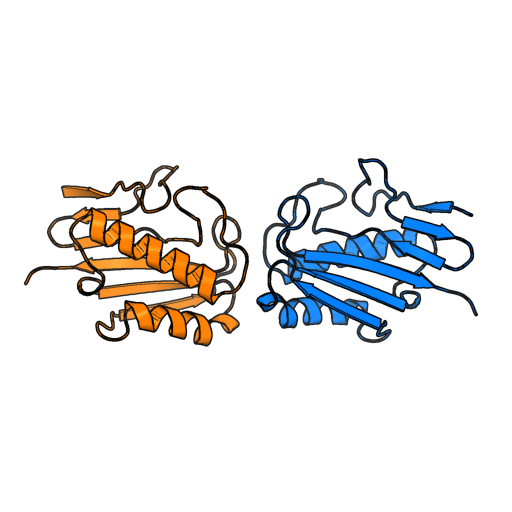2 8.208 71.825 1.00 30.60 102 ALA A O 1
ATOM 771 N N . ARG A 1 115 ? -7.642 7.382 73.108 1.00 33.47 103 ARG A N 1
ATOM 772 C CA . ARG A 1 115 ? -6.858 7.473 74.332 1.00 33.87 103 ARG A CA 1
ATOM 773 C C . ARG A 1 115 ? -7.243 6.493 75.445 1.00 33.04 103 ARG A C 1
ATOM 774 O O . ARG A 1 115 ? -8.386 6.056 75.536 1.00 32.04 103 ARG A O 1
ATOM 782 N N . SER A 1 116 ? -6.246 6.144 76.260 1.00 33.00 104 SER A N 1
ATOM 783 C CA . SER A 1 116 ? -6.411 5.384 77.510 1.00 32.32 104 SER A CA 1
ATOM 784 C C . SER A 1 116 ? -5.651 6.180 78.566 1.00 31.32 104 SER A C 1
ATOM 785 O O . SER A 1 116 ? -4.561 6.681 78.310 1.00 29.39 104 SER A O 1
ATOM 788 N N . PHE A 1 117 ? -6.252 6.309 79.742 1.00 32.96 105 PHE A N 1
ATOM 789 C CA . PHE A 1 117 ? -5.694 7.062 80.847 1.00 34.00 105 PHE A CA 1
ATOM 790 C C . PHE A 1 117 ? -5.752 6.094 82.024 1.00 35.55 105 PHE A C 1
ATOM 791 O O . PHE A 1 117 ? -6.847 5.732 82.467 1.00 36.89 105 PHE A O 1
ATOM 799 N N . VAL A 1 118 ? -4.584 5.655 82.502 1.00 36.24 106 VAL A N 1
ATOM 800 C CA . VAL A 1 118 ? -4.485 4.698 83.618 1.00 36.23 106 VAL A CA 1
ATOM 801 C C . VAL A 1 118 ? -3.489 5.181 84.664 1.00 35.88 106 VAL A C 1
ATOM 802 O O . VAL A 1 118 ? -2.563 5.930 84.347 1.00 36.2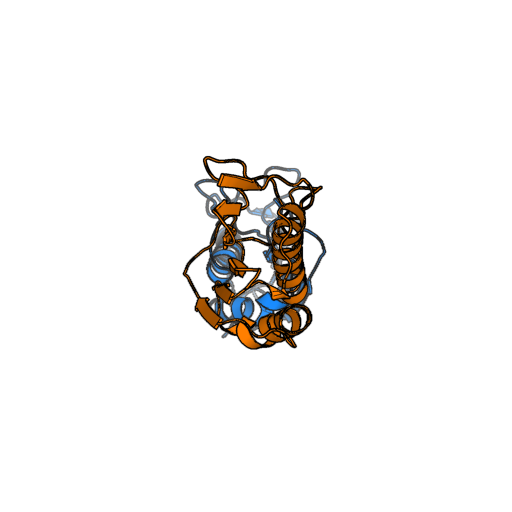9 106 VAL A O 1
ATOM 806 N N . ALA A 1 119 ? -3.690 4.748 85.907 1.00 35.03 107 ALA A N 1
ATOM 807 C CA . ALA A 1 119 ? -2.810 5.119 87.017 1.00 35.75 107 ALA A CA 1
ATOM 808 C C . ALA A 1 119 ? -2.028 3.889 87.462 1.00 35.44 107 ALA A C 1
ATOM 809 O O . ALA A 1 119 ? -2.613 2.928 87.969 1.00 34.90 107 ALA A O 1
ATOM 811 N N . VAL A 1 120 ? -0.711 3.931 87.252 1.00 35.49 108 VAL A N 1
ATOM 812 C CA . VAL A 1 120 ? 0.193 2.834 87.614 1.00 35.35 108 VAL A CA 1
ATOM 813 C C . VAL A 1 120 ? 0.788 3.082 89.007 1.00 34.98 108 VAL A C 1
ATOM 814 O O . VAL A 1 120 ? 0.511 4.101 89.640 1.00 33.13 108 VAL A O 1
ATOM 818 N N . ALA A 1 121 ? 1.598 2.137 89.477 1.00 35.27 109 ALA A N 1
ATOM 819 C CA . ALA A 1 121 ? 2.222 2.217 90.799 1.00 35.26 109 ALA A CA 1
ATOM 820 C C . ALA A 1 121 ? 3.419 3.162 90.870 1.00 36.04 109 ALA A C 1
ATOM 821 O O . ALA A 1 121 ? 3.588 3.854 91.868 1.00 35.40 109 ALA A O 1
ATOM 823 N N . GLN A 1 122 ? 4.238 3.192 89.817 1.00 36.44 110 GLN A N 1
ATOM 824 C CA . GLN A 1 122 ? 5.466 3.988 89.805 1.00 36.35 110 GLN A CA 1
ATOM 825 C C . GLN A 1 122 ? 5.943 4.217 88.372 1.00 36.26 110 GLN A C 1
ATOM 826 O O . GLN A 1 122 ? 5.754 3.357 87.506 1.00 35.25 110 GLN A O 1
ATOM 832 N N . LEU A 1 123 ? 6.547 5.385 88.135 1.00 35.90 111 LEU A N 1
ATOM 833 C CA . LEU A 1 123 ? 7.058 5.780 86.822 1.00 35.66 111 LEU A CA 1
ATOM 834 C C . LEU A 1 123 ? 8.568 6.060 86.894 1.00 35.46 111 LEU A C 1
ATOM 835 O O . LEU A 1 123 ? 9.120 6.157 87.994 1.00 34.18 111 LEU A O 1
ATOM 840 N N . PRO A 1 124 ? 9.257 6.131 85.732 1.00 35.70 112 PRO A N 1
ATOM 841 C CA . PRO A 1 124 ? 10.696 6.430 85.742 1.00 36.49 112 PRO A CA 1
ATOM 842 C C . PRO A 1 124 ? 11.030 7.735 86.473 1.00 36.23 112 PRO A C 1
ATOM 843 O O . PRO A 1 124 ? 10.249 8.683 86.409 1.00 34.86 112 PRO A O 1
ATOM 847 N N . ARG A 1 125 ? 12.153 7.750 87.197 1.00 36.56 113 ARG A N 1
ATOM 848 C CA . ARG A 1 125 ? 12.604 8.924 87.959 1.00 37.06 113 ARG A CA 1
ATOM 849 C C . ARG A 1 125 ? 11.568 9.357 89.015 1.00 36.76 113 ARG A C 1
ATOM 850 O O . ARG A 1 125 ? 11.615 10.485 89.498 1.00 36.93 113 ARG A O 1
ATOM 858 N N . ASN A 1 126 ? 10.661 8.448 89.389 1.00 36.30 114 ASN A N 1
ATOM 859 C CA . ASN A 1 126 ? 9.541 8.722 90.309 1.00 36.82 114 ASN A CA 1
ATOM 860 C C . ASN A 1 126 ? 8.613 9.887 89.876 1.00 36.50 114 ASN A C 1
ATOM 861 O O . ASN A 1 126 ? 8.050 10.588 90.715 1.00 36.90 114 ASN A O 1
ATOM 866 N N . VAL A 1 127 ? 8.431 10.063 88.565 1.00 36.36 115 VAL A N 1
ATOM 867 C CA . VAL A 1 127 ? 7.537 11.100 88.048 1.00 35.40 115 VAL A CA 1
ATOM 868 C C . VAL A 1 127 ? 6.071 10.680 88.236 1.00 36.08 115 VAL A C 1
ATOM 869 O O . VAL A 1 127 ? 5.779 9.529 88.563 1.00 36.71 115 VAL A O 1
ATOM 873 N N . GLU A 1 128 ? 5.164 11.626 88.013 1.00 36.04 116 GLU A N 1
ATOM 874 C CA . GLU A 1 128 ? 3.722 11.428 88.186 1.00 36.46 116 GLU A CA 1
ATOM 875 C C . GLU A 1 128 ? 2.918 11.405 86.882 1.00 37.25 116 GLU A C 1
ATOM 876 O O . GLU A 1 128 ? 1.717 11.132 86.897 1.00 37.35 116 GLU A O 1
ATOM 882 N N . ILE A 1 129 ? 3.574 11.669 85.762 1.00 37.18 117 ILE A N 1
ATOM 883 C CA . ILE A 1 129 ? 2.897 11.707 84.471 1.00 38.48 117 ILE A CA 1
ATOM 884 C C . ILE A 1 129 ? 3.870 11.219 83.386 1.00 38.11 117 ILE A C 1
ATOM 885 O O . ILE A 1 129 ? 5.058 11.560 83.402 1.00 37.26 117 ILE A O 1
ATOM 890 N N . GLU A 1 130 ? 3.361 10.372 82.492 1.00 37.85 118 GLU A N 1
ATOM 891 C CA . GLU A 1 130 ? 4.122 9.871 81.357 1.00 37.24 118 GLU A CA 1
ATOM 892 C C . GLU A 1 130 ? 3.125 9.615 80.242 1.00 38.08 118 GLU A C 1
ATOM 893 O O . GLU A 1 130 ? 2.077 9.014 80.486 1.00 38.54 118 GLU A O 1
ATOM 899 N N . ILE A 1 131 ? 3.454 10.082 79.034 1.00 37.23 119 ILE A N 1
ATOM 900 C CA . ILE A 1 131 ? 2.575 9.951 77.872 1.00 37.67 119 ILE A CA 1
ATOM 901 C C . ILE A 1 131 ? 3.336 9.451 76.636 1.00 37.27 119 ILE A C 1
ATOM 902 O O . ILE A 1 131 ? 4.351 10.029 76.241 1.00 37.06 119 ILE A O 1
ATOM 907 N N . GLU A 1 132 ? 2.826 8.372 76.046 1.00 37.26 120 GLU A N 1
ATOM 908 C CA . GLU A 1 132 ? 3.357 7.792 74.819 1.00 36.79 120 GLU A CA 1
ATOM 909 C C . GLU A 1 132 ? 2.277 7.978 73.774 1.00 35.83 120 GLU A C 1
ATOM 910 O O . GLU A 1 132 ? 1.142 8.311 74.111 1.00 35.62 120 GLU A O 1
ATOM 916 N N . ALA A 1 133 ? 2.622 7.752 72.511 1.00 34.07 121 ALA A N 1
ATOM 917 C CA . ALA A 1 133 ? 1.662 7.905 71.433 1.00 34.07 121 ALA A CA 1
ATOM 918 C C . ALA A 1 133 ? 2.077 7.194 70.147 1.00 33.90 121 ALA A C 1
ATOM 919 O O . ALA A 1 133 ? 3.245 6.870 69.946 1.00 33.34 121 ALA A O 1
ATOM 921 N N . ILE A 1 134 ? 1.083 6.938 69.302 1.00 33.85 122 ILE A N 1
ATOM 922 C CA . ILE A 1 134 ? 1.291 6.392 67.961 1.00 33.63 122 ILE A CA 1
ATOM 923 C C . ILE A 1 134 ? 0.671 7.442 67.059 1.00 34.04 122 ILE A C 1
ATOM 924 O O . ILE A 1 134 ? -0.383 7.986 67.391 1.00 34.12 122 ILE A O 1
ATOM 929 N N . ALA A 1 135 ? 1.343 7.738 65.948 1.00 33.83 123 ALA A N 1
ATOM 930 C CA . ALA A 1 135 ? 0.882 8.716 64.971 1.00 33.52 123 ALA A CA 1
ATOM 931 C C . ALA A 1 135 ? 0.942 8.099 63.583 1.00 33.32 123 ALA A C 1
ATOM 932 O O . ALA A 1 135 ? 1.763 7.221 63.325 1.00 31.64 123 ALA A O 1
ATOM 934 N N . VAL A 1 136 ? 0.036 8.538 62.716 1.00 34.08 124 VAL A N 1
ATOM 935 C CA . VAL A 1 136 ? -0.036 8.084 61.327 1.00 35.69 124 VAL A CA 1
ATOM 936 C C . VAL A 1 136 ? -0.401 9.310 60.500 1.00 36.09 124 VAL A C 1
ATOM 937 O O . VAL A 1 136 ? -1.259 10.098 60.907 1.00 35.70 124 VAL A O 1
ATOM 941 N N . LYS A 1 137 ? 0.240 9.470 59.347 1.00 36.85 125 LYS A N 1
ATOM 942 C CA . LYS A 1 137 ? -0.017 10.621 58.480 1.00 38.21 125 LYS A CA 1
ATOM 943 C C . LYS A 1 137 ? -0.293 10.178 57.047 1.00 39.27 125 LYS A C 1
ATOM 944 O O . LYS A 1 137 ? -0.365 8.975 56.781 1.00 40.18 125 LYS A O 1
ATOM 950 N N . GLU A 1 138 ? -0.483 11.156 56.149 1.00 40.06 126 GLU A N 1
ATOM 951 C CA . GLU A 1 138 ? -0.790 10.931 54.723 1.00 39.93 126 GLU A CA 1
ATOM 952 C C . GLU A 1 138 ? -2.186 10.282 54.577 1.00 40.02 126 GLU A C 1
ATOM 953 O O . GLU A 1 138 ? -2.924 10.153 55.565 1.00 39.72 126 GLU A O 1
ATOM 959 N N . GLY A 1 139 ? -2.568 9.925 53.349 1.00 39.04 127 GLY A N 1
ATOM 960 C CA . GLY A 1 139 ? -3.853 9.276 53.101 1.00 39.14 127 GLY A CA 1
ATOM 961 C C . GLY A 1 139 ? -4.112 9.071 51.618 1.00 39.59 127 GLY A C 1
ATOM 962 O O . GLY A 1 139 ? -3.208 8.720 50.854 1.00 39.70 127 GLY A O 1
ATOM 963 N N . LYS B 1 14 ? 10.749 24.884 127.230 1.00 42.77 2 LYS B N 1
ATOM 964 C CA . LYS B 1 14 ? 10.827 23.638 128.059 1.00 42.02 2 LYS B CA 1
ATOM 965 C C . LYS B 1 14 ? 11.419 22.432 127.330 1.00 41.26 2 LYS B C 1
ATOM 966 O O . LYS B 1 14 ? 12.449 21.919 127.775 1.00 41.35 2 LYS B O 1
ATOM 972 N N . ARG B 1 15 ? 10.810 21.986 126.226 1.00 40.46 3 ARG B N 1
ATOM 973 C CA . ARG B 1 15 ? 11.322 20.792 125.524 1.00 40.96 3 ARG B CA 1
ATOM 974 C C . ARG B 1 15 ? 10.901 20.606 124.063 1.00 40.12 3 ARG B C 1
ATOM 975 O O . ARG B 1 15 ? 9.912 21.175 123.608 1.00 40.17 3 ARG B O 1
ATOM 983 N N . PHE B 1 16 ? 11.682 19.782 123.357 1.00 39.96 4 PHE B N 1
ATOM 984 C CA . PHE B 1 16 ? 11.500 19.479 121.927 1.00 40.18 4 PHE B CA 1
ATOM 985 C C . PHE B 1 16 ? 11.061 18.022 121.758 1.00 40.12 4 PHE B C 1
ATOM 986 O O . PHE B 1 16 ? 11.393 17.172 122.594 1.00 40.13 4 PHE B O 1
ATOM 994 N N . VAL B 1 17 ? 10.325 17.746 120.680 1.00 39.49 5 VAL B N 1
ATOM 995 C CA . VAL B 1 17 ? 9.817 16.403 120.391 1.00 39.11 5 VAL B CA 1
ATOM 996 C C . VAL B 1 17 ? 10.554 15.779 119.210 1.00 39.05 5 VAL B C 1
ATOM 997 O O . VAL B 1 17 ? 10.585 16.345 118.109 1.00 38.30 5 VAL B O 1
ATOM 1001 N N . GLU B 1 18 ? 11.134 14.606 119.466 1.00 39.09 6 GLU B N 1
ATOM 1002 C CA . GLU B 1 18 ? 11.837 13.814 118.465 1.00 39.08 6 GLU B CA 1
ATOM 1003 C C . GLU B 1 18 ? 11.265 12.404 118.555 1.00 38.56 6 GLU B C 1
ATOM 1004 O O . GLU B 1 18 ? 11.382 11.756 119.594 1.00 38.02 6 GLU B O 1
ATOM 1010 N N . THR B 1 19 ? 10.625 11.951 117.481 1.00 38.05 7 THR B N 1
ATOM 1011 C CA . THR B 1 19 ? 10.056 10.610 117.426 1.00 37.73 7 THR B CA 1
ATOM 1012 C C . THR B 1 19 ? 10.312 9.977 116.061 1.00 38.35 7 THR B C 1
ATOM 1013 O O . THR B 1 19 ? 10.261 10.657 115.029 1.00 37.71 7 THR B O 1
ATOM 1017 N N . ASP B 1 20 ? 10.589 8.673 116.071 1.00 38.83 8 ASP B N 1
ATOM 1018 C CA . ASP B 1 20 ? 10.777 7.899 114.833 1.00 39.18 8 ASP B CA 1
ATOM 1019 C C . ASP B 1 20 ? 9.442 7.549 114.154 1.00 39.48 8 ASP B C 1
ATOM 1020 O O . ASP B 1 20 ? 9.444 6.990 113.052 1.00 39.30 8 ASP B O 1
ATOM 1025 N N . LYS B 1 21 ? 8.320 7.867 114.815 1.00 39.89 9 LYS B N 1
ATOM 1026 C CA . LYS B 1 21 ? 6.968 7.635 114.287 1.00 39.34 9 LYS B CA 1
ATOM 1027 C C . LYS B 1 21 ? 6.460 8.766 113.366 1.00 38.73 9 LYS B C 1
ATOM 1028 O O . LYS B 1 21 ? 5.358 8.678 112.813 1.00 39.35 9 LYS B O 1
ATOM 1034 N N . ALA B 1 22 ? 7.251 9.828 113.225 1.00 37.63 10 ALA B N 1
ATOM 1035 C CA . ALA B 1 22 ? 6.970 10.904 112.280 1.00 37.14 10 ALA B CA 1
ATOM 1036 C C . ALA B 1 22 ? 8.291 11.169 111.582 1.00 36.55 10 ALA B C 1
ATOM 1037 O O . ALA B 1 22 ? 9.337 10.853 112.152 1.00 35.71 10 ALA B O 1
ATOM 1039 N N . PRO B 1 23 ? 8.255 11.739 110.360 1.00 35.84 11 PRO B N 1
ATOM 1040 C CA . PRO B 1 23 ? 9.487 11.968 109.608 1.00 37.12 11 PRO B CA 1
ATOM 1041 C C . PRO B 1 23 ? 10.509 12.784 110.385 1.00 38.08 11 PRO B C 1
ATOM 1042 O O . PRO B 1 23 ? 10.143 13.693 111.138 1.00 39.52 11 PRO B O 1
ATOM 1046 N N . LYS B 1 24 ? 11.779 12.439 110.215 1.00 38.69 12 LYS B N 1
ATOM 1047 C CA . LYS B 1 24 ? 12.848 13.111 110.924 1.00 38.79 12 LYS B CA 1
ATOM 1048 C C . LYS B 1 24 ? 12.989 14.545 110.445 1.00 39.52 12 LYS B C 1
ATOM 1049 O O . LYS B 1 24 ? 12.991 14.803 109.244 1.00 39.48 12 LYS B O 1
ATOM 1051 N N . ALA B 1 25 ? 13.054 15.470 111.400 1.00 40.47 13 ALA B N 1
ATOM 1052 C CA . ALA B 1 25 ? 13.283 16.873 111.105 1.00 40.64 13 ALA B CA 1
ATOM 1053 C C . ALA B 1 25 ? 14.768 16.960 110.749 1.00 41.65 13 ALA B C 1
ATOM 1054 O O . ALA B 1 25 ? 15.638 16.997 111.636 1.00 42.24 13 ALA B O 1
ATOM 1056 N N . ILE B 1 26 ? 15.050 16.952 109.445 1.00 41.70 14 ILE B N 1
ATOM 1057 C CA . ILE B 1 26 ? 16.431 16.938 108.938 1.00 41.75 14 ILE B CA 1
ATOM 1058 C C . ILE B 1 26 ? 17.177 18.249 109.186 1.00 41.80 14 ILE B C 1
ATOM 1059 O O . ILE B 1 26 ? 18.267 18.251 109.772 1.00 42.63 14 ILE B O 1
ATOM 1064 N N . GLY B 1 27 ? 16.585 19.356 108.749 1.00 41.46 15 GLY B N 1
ATOM 1065 C CA . GLY B 1 27 ? 17.237 20.661 108.831 1.00 41.62 15 GLY B CA 1
ATOM 1066 C C . GLY B 1 27 ? 17.273 21.325 110.199 1.00 41.53 15 GLY B C 1
ATOM 1067 O O . GLY B 1 27 ? 17.211 20.640 111.232 1.00 42.24 15 GLY B O 1
ATOM 1068 N N . PRO B 1 28 ? 17.384 22.672 110.223 1.00 39.99 16 PRO B N 1
ATOM 1069 C CA . PRO B 1 28 ? 17.428 23.443 111.468 1.00 39.05 16 PRO B CA 1
ATOM 1070 C C . PRO B 1 28 ? 16.044 23.695 112.106 1.00 38.47 16 PRO B C 1
ATOM 1071 O O . PRO B 1 28 ? 15.696 24.833 112.410 1.00 37.96 16 PRO B O 1
ATOM 1075 N N . TYR B 1 29 ? 15.275 22.625 112.319 1.00 38.73 17 TYR B N 1
ATOM 1076 C CA . TYR B 1 29 ? 13.958 22.713 112.954 1.00 38.70 17 TYR B CA 1
ATOM 1077 C C . TYR B 1 29 ? 13.637 21.392 113.675 1.00 38.47 17 TYR B C 1
ATOM 1078 O O . TYR B 1 29 ? 14.318 20.382 113.469 1.00 38.11 17 TYR B O 1
ATOM 1087 N N . SER B 1 30 ? 12.616 21.431 114.531 1.00 37.51 18 SER B N 1
ATOM 1088 C CA . SER B 1 30 ? 12.154 20.267 115.285 1.00 36.71 18 SER B CA 1
ATOM 1089 C C . SER B 1 30 ? 10.745 19.903 114.850 1.00 35.98 18 SER B C 1
ATOM 1090 O O . SER B 1 30 ? 10.022 20.752 114.346 1.00 36.68 18 SER B O 1
ATOM 1093 N N . GLN B 1 31 ? 10.358 18.644 115.047 1.00 35.95 19 GLN B N 1
ATOM 1094 C CA . GLN B 1 31 ? 8.999 18.179 114.704 1.00 36.07 19 GLN B CA 1
ATOM 1095 C C . GLN B 1 31 ? 7.974 18.994 115.493 1.00 35.30 19 GLN B C 1
ATOM 1096 O O . GLN B 1 31 ? 6.927 19.368 114.968 1.00 34.23 19 GLN B O 1
ATOM 1102 N N . ALA B 1 32 ? 8.282 19.255 116.758 1.00 34.43 20 ALA B N 1
ATOM 1103 C CA . ALA B 1 32 ? 7.454 20.108 117.589 1.00 34.33 20 ALA B CA 1
ATOM 1104 C C . ALA B 1 32 ? 8.262 20.649 118.735 1.00 34.03 20 ALA B C 1
ATOM 1105 O O . ALA B 1 32 ? 9.356 20.173 118.992 1.00 33.99 20 ALA B O 1
ATOM 1107 N N . VAL B 1 33 ? 7.716 21.664 119.401 1.00 35.24 21 VAL B N 1
ATOM 1108 C CA . VAL B 1 33 ? 8.331 22.291 120.567 1.00 34.80 21 VAL B CA 1
ATOM 1109 C C . VAL B 1 33 ? 7.243 22.431 121.616 1.00 35.82 21 VAL B C 1
ATOM 1110 O O . VAL B 1 33 ? 6.191 22.998 121.347 1.00 36.14 21 VAL B O 1
ATOM 1114 N N . VAL B 1 34 ? 7.508 21.913 122.810 1.00 36.32 22 VAL B N 1
ATOM 1115 C CA . VAL B 1 34 ? 6.584 21.988 123.926 1.00 36.59 22 VAL B CA 1
ATOM 1116 C C . VAL B 1 34 ? 7.106 23.030 124.922 1.00 36.41 22 VAL B C 1
ATOM 1117 O O . VAL B 1 34 ? 8.239 22.924 125.406 1.00 36.15 22 VAL B O 1
ATOM 1121 N N . VAL B 1 35 ? 6.271 24.027 125.208 1.00 35.84 23 VAL B N 1
ATOM 1122 C CA . VAL B 1 35 ? 6.583 25.066 126.176 1.00 35.67 23 VAL B CA 1
ATOM 1123 C C . VAL B 1 35 ? 5.377 25.159 127.122 1.00 35.57 23 VAL B C 1
ATOM 1124 O O . VAL B 1 35 ? 4.263 25.488 126.704 1.00 33.68 23 VAL B O 1
ATOM 1128 N N . GLY B 1 36 ? 5.612 24.829 128.395 1.00 35.80 24 GLY B N 1
ATOM 1129 C CA . GLY B 1 36 ? 4.560 24.813 129.399 1.00 36.27 24 GLY B CA 1
ATOM 1130 C C . GLY B 1 36 ? 3.551 23.739 129.048 1.00 36.74 24 GLY B C 1
ATOM 1131 O O . GLY B 1 36 ? 3.925 22.576 128.864 1.00 36.96 24 GLY B O 1
ATOM 1132 N N . ASN B 1 37 ? 2.284 24.139 128.928 1.00 37.50 25 ASN B N 1
ATOM 1133 C CA . ASN B 1 37 ? 1.195 23.233 128.528 1.00 37.77 25 ASN B CA 1
ATOM 1134 C C . ASN B 1 37 ? 0.865 23.313 127.026 1.00 36.33 25 ASN B C 1
ATOM 1135 O O . ASN B 1 37 ? -0.106 22.719 126.578 1.00 36.66 25 ASN B O 1
ATOM 1140 N N . MET B 1 38 ? 1.678 24.040 126.260 1.00 35.67 26 MET B N 1
ATOM 1141 C CA . MET B 1 38 ? 1.462 24.242 124.830 1.00 33.90 26 MET B CA 1
ATOM 1142 C C . MET B 1 38 ? 2.457 23.499 123.943 1.00 33.40 26 MET B C 1
ATOM 1143 O O . MET B 1 38 ? 3.630 23.411 124.293 1.00 30.69 26 MET B O 1
ATOM 1148 N N . MET B 1 39 ? 1.983 23.005 122.789 1.00 33.85 27 MET B N 1
ATOM 1149 C CA . MET B 1 39 ? 2.829 22.353 121.775 1.00 35.13 27 MET B CA 1
ATOM 1150 C C . MET B 1 39 ? 2.627 23.021 120.408 1.00 35.52 27 MET B C 1
ATOM 1151 O O . MET B 1 39 ? 1.494 23.245 119.992 1.00 35.64 27 MET B O 1
ATOM 1156 N N . PHE B 1 40 ? 3.730 23.307 119.714 1.00 35.23 28 PHE B N 1
ATOM 1157 C CA . PHE B 1 40 ? 3.705 23.917 118.392 1.00 35.69 28 PHE B CA 1
ATOM 1158 C C . PHE B 1 40 ? 4.266 22.891 117.401 1.00 36.05 28 PHE B C 1
ATOM 1159 O O . PHE B 1 40 ? 5.468 22.654 117.375 1.00 37.83 28 PHE B O 1
ATOM 1167 N N . VAL B 1 41 ? 3.398 22.269 116.612 1.00 35.11 29 VAL B N 1
ATOM 1168 C CA . VAL B 1 41 ? 3.815 21.222 115.685 1.00 35.91 29 VAL B CA 1
ATOM 1169 C C . VAL B 1 41 ? 4.186 21.795 114.309 1.00 35.73 29 VAL B C 1
ATOM 1170 O O . VAL B 1 41 ? 3.515 22.681 113.794 1.00 36.63 29 VAL B O 1
ATOM 1174 N N . SER B 1 42 ? 5.261 21.266 113.733 1.00 35.37 30 SER B N 1
ATOM 1175 C CA . SER B 1 42 ? 5.731 21.655 112.408 1.00 35.30 30 SER B CA 1
ATOM 1176 C C . SER B 1 42 ? 4.797 21.105 111.338 1.00 37.20 30 SER B C 1
ATOM 1177 O O . SER B 1 42 ? 4.145 20.077 111.538 1.00 37.76 30 SER B O 1
ATOM 1180 N N . GLY B 1 43 ? 4.745 21.789 110.198 1.00 37.37 31 GLY B N 1
ATOM 1181 C CA . GLY B 1 43 ? 3.896 21.363 109.097 1.00 37.41 31 GLY B CA 1
ATOM 1182 C C . GLY B 1 43 ? 4.302 19.968 108.625 1.00 37.14 31 GLY B C 1
ATOM 1183 O O . GLY B 1 43 ? 5.454 19.741 108.270 1.00 37.61 31 GLY B O 1
ATOM 1184 N N . GLN B 1 44 ? 3.352 19.038 108.634 1.00 36.15 32 GLN B N 1
ATOM 1185 C CA . GLN B 1 44 ? 3.602 17.665 108.233 1.00 35.38 32 GLN B CA 1
ATOM 1186 C C . GLN B 1 44 ? 3.183 17.450 106.787 1.00 35.75 32 GLN B C 1
ATOM 1187 O O . GLN B 1 44 ? 2.138 17.933 106.374 1.00 35.80 32 GLN B O 1
ATOM 1193 N N . ILE B 1 45 ? 4.013 16.723 106.039 1.00 34.96 33 ILE B N 1
ATOM 1194 C CA . ILE B 1 45 ? 3.776 16.412 104.634 1.00 35.99 33 ILE B CA 1
ATOM 1195 C C . ILE B 1 45 ? 3.587 14.891 104.493 1.00 36.04 33 ILE B C 1
ATOM 1196 O O . ILE B 1 45 ? 3.943 14.139 105.403 1.00 33.95 33 ILE B O 1
ATOM 1201 N N . PRO B 1 46 ? 2.985 14.432 103.372 1.00 36.65 34 PRO B N 1
ATOM 1202 C CA . PRO B 1 46 ? 2.787 12.995 103.196 1.00 37.11 34 PRO B CA 1
ATOM 1203 C C . PRO B 1 46 ? 4.076 12.210 102.913 1.00 37.43 34 PRO B C 1
ATOM 1204 O O . PRO B 1 46 ? 4.332 11.805 101.777 1.00 38.92 34 PRO B O 1
ATOM 1208 N N . ILE B 1 47 ? 4.872 12.028 103.965 1.00 37.97 35 ILE B N 1
ATOM 1209 C CA . ILE B 1 47 ? 6.116 11.263 103.938 1.00 38.11 35 ILE B CA 1
ATOM 1210 C C . ILE B 1 47 ? 5.968 10.143 104.942 1.00 37.24 35 ILE B C 1
ATOM 1211 O O . ILE B 1 47 ? 5.481 10.358 106.055 1.00 36.98 35 ILE B O 1
ATOM 1216 N N . ASP B 1 48 ? 6.402 8.952 104.543 1.00 37.01 36 ASP B N 1
ATOM 1217 C CA . ASP B 1 48 ? 6.385 7.795 105.416 1.00 36.71 36 ASP B CA 1
ATOM 1218 C C . ASP B 1 48 ? 7.588 7.920 106.346 1.00 35.14 36 ASP B C 1
ATOM 1219 O O . ASP B 1 48 ? 8.698 8.110 105.850 1.00 34.52 36 ASP B O 1
ATOM 1224 N N . PRO B 1 49 ? 7.381 7.817 107.683 1.00 34.26 37 PRO B N 1
ATOM 1225 C CA . PRO B 1 49 ? 8.497 7.949 108.638 1.00 33.98 37 PRO B CA 1
ATOM 1226 C C . PRO B 1 49 ? 9.609 6.901 108.580 1.00 33.80 37 PRO B C 1
ATOM 1227 O O . PRO B 1 49 ? 10.723 7.201 109.005 1.00 33.99 37 PRO B O 1
ATOM 1231 N N . GLU B 1 50 ? 9.305 5.694 108.093 1.00 34.22 38 GLU B N 1
ATOM 1232 C CA . GLU B 1 50 ? 10.288 4.602 108.037 1.00 34.35 38 GLU B CA 1
ATOM 1233 C C . GLU B 1 50 ? 11.043 4.520 106.709 1.00 34.27 38 GLU B C 1
ATOM 1234 O O . GLU B 1 50 ? 12.250 4.296 106.706 1.00 34.21 38 GLU B O 1
ATOM 1240 N N . THR B 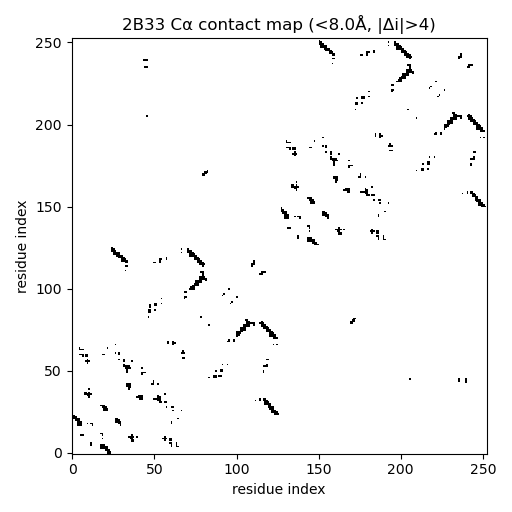1 51 ? 10.342 4.672 105.591 1.00 33.78 39 THR B N 1
ATOM 1241 C CA . THR B 1 51 ? 10.980 4.605 104.269 1.00 34.55 39 THR B CA 1
ATOM 1242 C C . THR B 1 51 ? 11.471 5.959 103.757 1.00 35.04 39 THR B C 1
ATOM 1243 O O . THR B 1 51 ? 12.283 6.013 102.838 1.00 35.60 39 THR B O 1
ATOM 1247 N N . GLY B 1 52 ? 10.952 7.045 104.329 1.00 35.82 40 GLY B N 1
ATOM 1248 C CA . GLY B 1 52 ? 11.294 8.400 103.911 1.00 35.85 40 GLY B CA 1
ATOM 1249 C C . GLY B 1 52 ? 10.721 8.800 102.557 1.00 35.75 40 GLY B C 1
ATOM 1250 O O . GLY B 1 52 ? 11.062 9.859 102.042 1.00 35.53 40 GLY B O 1
ATOM 1251 N N . GLU B 1 53 ? 9.825 7.983 102.003 1.00 36.11 41 GLU B N 1
ATOM 1252 C CA . GLU B 1 53 ? 9.258 8.194 100.667 1.00 36.94 41 GLU B CA 1
ATOM 1253 C C . GLU B 1 53 ? 7.924 8.933 100.696 1.00 35.61 41 GLU B C 1
ATOM 1254 O O . GLU B 1 53 ? 7.140 8.794 101.636 1.00 34.93 41 GLU B O 1
ATOM 1260 N N . LEU B 1 54 ? 7.679 9.707 99.646 1.00 35.38 42 LEU B N 1
ATOM 1261 C CA . LEU B 1 54 ? 6.448 10.458 99.505 1.00 36.72 42 LEU B CA 1
ATOM 1262 C C . LEU B 1 54 ? 5.307 9.517 99.148 1.00 36.27 42 LEU B C 1
ATOM 1263 O O . LEU B 1 54 ? 5.451 8.691 98.250 1.00 36.17 42 LEU B O 1
ATOM 1268 N N . VAL B 1 55 ? 4.192 9.629 99.867 1.00 35.74 43 VAL B N 1
ATOM 1269 C CA . VAL B 1 55 ? 3.013 8.838 99.556 1.00 36.31 43 VAL B CA 1
ATOM 1270 C C . VAL B 1 55 ? 2.565 9.287 98.172 1.00 37.70 43 VAL B C 1
ATOM 1271 O O . VAL B 1 55 ? 2.446 10.491 97.920 1.00 37.68 43 VAL B O 1
ATOM 1275 N N . GLN B 1 56 ? 2.338 8.320 97.286 1.00 39.10 44 GLN B N 1
ATOM 1276 C CA . GLN B 1 56 ? 1.943 8.595 95.914 1.00 40.47 44 GLN B CA 1
ATOM 1277 C C . GLN B 1 56 ? 0.666 7.783 95.662 1.00 40.16 44 GLN B C 1
ATOM 1278 O O . GLN B 1 56 ? 0.691 6.555 95.688 1.00 42.69 44 GLN B O 1
ATOM 1284 N N . GLY B 1 57 ? -0.451 8.480 95.459 1.00 39.13 45 GLY B N 1
ATOM 1285 C CA . GLY B 1 57 ? -1.771 7.858 95.296 1.00 37.81 45 GLY B CA 1
ATOM 1286 C C . GLY B 1 57 ? -2.885 8.893 95.431 1.00 36.47 45 GLY B C 1
ATOM 1287 O O . GLY B 1 57 ? -2.757 9.988 94.903 1.00 37.53 45 GLY B O 1
ATOM 1288 N N . THR B 1 58 ? -3.964 8.576 96.147 1.00 34.69 46 THR B N 1
ATOM 1289 C CA . THR B 1 58 ? -5.097 9.508 96.270 1.00 33.86 46 THR B CA 1
ATOM 1290 C C . THR B 1 58 ? -4.852 10.586 97.329 1.00 32.89 46 THR B C 1
ATOM 1291 O O . THR B 1 58 ? -3.946 10.451 98.149 1.00 33.32 46 THR B O 1
ATOM 1295 N N . ILE B 1 59 ? -5.639 11.663 97.299 1.00 32.23 47 ILE B N 1
ATOM 1296 C CA . ILE B 1 59 ? -5.499 12.729 98.302 1.00 31.91 47 ILE B CA 1
ATOM 1297 C C . ILE B 1 59 ? -5.895 12.244 99.703 1.00 32.56 47 ILE B C 1
ATOM 1298 O O . ILE B 1 59 ? -5.387 12.778 100.698 1.00 33.13 47 ILE B O 1
ATOM 1303 N N . GLU B 1 60 ? -6.793 11.257 99.789 1.00 32.62 48 GLU B N 1
ATOM 1304 C CA . GLU B 1 60 ? -7.166 10.698 101.103 1.00 33.82 48 GLU B CA 1
ATOM 1305 C C . GLU B 1 60 ? -5.967 10.007 101.762 1.00 34.39 48 GLU B C 1
ATOM 1306 O O . GLU B 1 60 ? -5.715 10.191 102.951 1.00 33.91 48 GLU B O 1
ATOM 1312 N N . GLU B 1 61 ? -5.244 9.212 100.975 1.00 36.37 49 GLU B N 1
ATOM 1313 C CA . GLU B 1 61 ? -4.038 8.513 101.444 1.00 37.24 49 GLU B CA 1
ATOM 1314 C C . GLU B 1 61 ? -2.954 9.488 101.872 1.00 36.13 49 GLU B C 1
ATOM 1315 O O . GLU B 1 61 ? -2.236 9.217 102.830 1.00 37.01 49 GLU B O 1
ATOM 1321 N N . LYS B 1 62 ? -2.806 10.587 101.125 1.00 35.09 50 LYS B N 1
ATOM 1322 C CA . LYS B 1 62 ? -1.822 11.632 101.440 1.00 33.56 50 LYS B CA 1
ATOM 1323 C C . LYS B 1 62 ? -2.212 12.377 102.726 1.00 34.14 50 LYS B C 1
ATOM 1324 O O . LYS B 1 62 ? -1.357 12.639 103.567 1.00 34.32 50 LYS B O 1
ATOM 1330 N N . THR B 1 63 ? -3.497 12.699 102.875 1.00 34.74 51 THR B N 1
ATOM 1331 C CA . THR B 1 63 ? -4.011 13.375 104.072 1.00 35.62 51 THR B CA 1
ATOM 1332 C C . THR B 1 63 ? -3.893 12.472 105.292 1.00 36.30 51 THR B C 1
ATOM 1333 O O . THR B 1 63 ? -3.642 12.961 106.396 1.00 38.52 51 THR B O 1
ATOM 1337 N N . GLU B 1 64 ? -4.122 11.174 105.092 1.00 36.12 52 GLU B N 1
ATOM 1338 C CA . GLU B 1 64 ? -4.030 10.177 106.158 1.00 36.53 52 GLU B CA 1
ATOM 1339 C C . GLU B 1 64 ? -2.633 10.176 106.760 1.00 36.64 52 GLU B C 1
ATOM 1340 O O . GLU B 1 64 ? -2.479 10.196 107.981 1.00 35.42 52 GLU B O 1
ATOM 1346 N N . ARG B 1 65 ? -1.635 10.136 105.876 1.00 37.09 53 ARG B N 1
ATOM 1347 C CA . ARG B 1 65 ? -0.221 10.139 106.250 1.00 37.41 53 ARG B CA 1
ATOM 1348 C C . ARG B 1 65 ? 0.132 11.411 107.020 1.00 37.42 53 ARG B C 1
ATOM 1349 O O . ARG B 1 65 ? 0.740 11.341 108.098 1.00 38.29 53 ARG B O 1
ATOM 1357 N N . VAL B 1 66 ? -0.262 12.564 106.472 1.00 36.98 54 VAL B N 1
ATOM 1358 C CA . VAL B 1 66 ? -0.032 13.862 107.133 1.00 37.08 54 VAL B CA 1
ATOM 1359 C C . VAL B 1 66 ? -0.604 13.861 108.557 1.00 37.42 54 VAL B C 1
ATOM 1360 O O . VAL B 1 66 ? 0.089 14.243 109.509 1.00 38.19 54 VAL B O 1
ATOM 1364 N N . LEU B 1 67 ? -1.863 13.446 108.691 1.00 36.85 55 LEU B N 1
ATOM 1365 C CA . LEU B 1 67 ? -2.528 13.414 110.004 1.00 36.14 55 LEU B CA 1
ATOM 1366 C C . LEU B 1 67 ? -1.965 12.346 110.935 1.00 36.06 55 LEU B C 1
ATOM 1367 O O . LEU B 1 67 ? -1.999 12.520 112.155 1.00 36.98 55 LEU B O 1
ATOM 1372 N N . GLU B 1 68 ? -1.484 11.236 110.373 1.00 36.15 56 GLU B N 1
ATOM 1373 C CA . GLU B 1 68 ? -0.800 10.204 111.161 1.00 36.30 56 GLU B CA 1
ATOM 1374 C C . GLU B 1 68 ? 0.528 10.734 111.684 1.00 36.04 56 GLU B C 1
ATOM 1375 O O 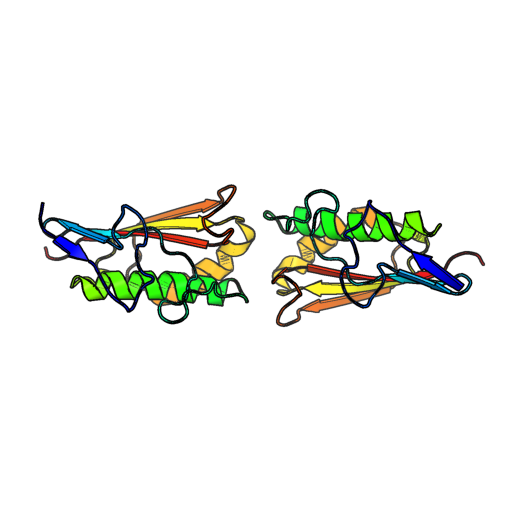. GLU B 1 68 ? 0.910 10.421 112.808 1.00 36.14 56 GLU B O 1
ATOM 1381 N N . ASN B 1 69 ? 1.234 11.514 110.861 1.00 36.61 57 ASN B N 1
ATOM 1382 C CA . ASN B 1 69 ? 2.486 12.144 111.285 1.00 36.31 57 ASN B CA 1
ATOM 1383 C C . ASN B 1 69 ? 2.227 13.147 112.405 1.00 36.10 57 ASN B C 1
ATOM 1384 O O . ASN B 1 69 ? 2.924 13.138 113.423 1.00 34.78 57 ASN B O 1
ATOM 1389 N N . LEU B 1 70 ? 1.212 13.990 112.209 1.00 37.08 58 LEU B N 1
ATOM 1390 C CA . LEU B 1 70 ? 0.782 14.962 113.220 1.00 37.70 58 LEU B CA 1
ATOM 1391 C C . LEU B 1 70 ? 0.417 14.282 114.546 1.00 36.17 58 LEU B C 1
ATOM 1392 O O . LEU B 1 70 ? 0.830 14.737 115.604 1.00 37.80 58 LEU B O 1
ATOM 1397 N N . LYS B 1 71 ? -0.367 13.209 114.471 1.00 35.90 59 LYS B N 1
ATOM 1398 C CA . LYS B 1 71 ? -0.816 12.446 115.652 1.00 35.90 59 LYS B CA 1
ATOM 1399 C C . LYS B 1 71 ? 0.349 11.819 116.407 1.00 35.83 59 LYS B C 1
ATOM 1400 O O . LYS B 1 71 ? 0.366 11.823 117.634 1.00 34.65 59 LYS B O 1
ATOM 1406 N N . ALA B 1 72 ? 1.305 11.258 115.663 1.00 36.63 60 ALA B N 1
ATOM 1407 C CA . ALA B 1 72 ? 2.493 10.642 116.260 1.00 36.19 60 ALA B CA 1
ATOM 1408 C C . ALA B 1 72 ? 3.310 11.656 117.063 1.00 36.86 60 ALA B C 1
ATOM 1409 O O . ALA B 1 72 ? 3.775 11.347 118.156 1.00 37.81 60 ALA B O 1
ATOM 1411 N N . ILE B 1 73 ? 3.447 12.869 116.523 1.00 37.62 61 ILE B N 1
ATOM 1412 C CA . ILE B 1 73 ? 4.206 13.949 117.169 1.00 37.59 61 ILE B CA 1
ATOM 1413 C C . ILE B 1 73 ? 3.510 14.407 118.446 1.00 37.80 61 ILE B C 1
ATOM 1414 O O . ILE B 1 73 ? 4.158 14.571 119.473 1.00 39.55 61 ILE B O 1
ATOM 1419 N N . LEU B 1 74 ? 2.202 14.633 118.368 1.00 37.77 62 LEU B N 1
ATOM 1420 C CA . LEU B 1 74 ? 1.406 14.996 119.541 1.00 37.19 62 LEU B CA 1
ATOM 1421 C C . LEU B 1 74 ? 1.613 13.967 120.632 1.00 37.01 62 LEU B C 1
ATOM 1422 O O . LEU B 1 74 ? 2.013 14.312 121.740 1.00 36.74 62 LEU B O 1
ATOM 1427 N N . GLU B 1 75 ? 1.369 12.705 120.297 1.00 37.00 63 GLU B N 1
ATOM 1428 C CA . GLU B 1 75 ? 1.503 11.595 121.257 1.00 38.43 63 GLU B CA 1
ATOM 1429 C C . GLU B 1 75 ? 2.918 11.345 121.792 1.00 37.87 63 GLU B C 1
ATOM 1430 O O . GLU B 1 75 ? 3.065 10.818 122.886 1.00 38.29 63 GLU B O 1
ATOM 1436 N N . ALA B 1 76 ? 3.944 11.716 121.031 1.00 38.00 64 ALA B N 1
ATOM 1437 C CA . ALA B 1 76 ? 5.335 11.570 121.474 1.00 37.24 64 ALA B CA 1
ATOM 1438 C C . ALA B 1 76 ? 5.703 12.580 122.568 1.00 36.59 64 ALA B C 1
ATOM 1439 O O . ALA B 1 76 ? 6.606 12.333 123.360 1.00 35.93 64 ALA B O 1
ATOM 1441 N N . GLY B 1 77 ? 5.014 13.720 122.583 1.00 36.79 65 GLY B N 1
ATOM 1442 C CA . GLY B 1 77 ? 5.224 14.768 123.580 1.00 36.31 65 GLY B CA 1
ATOM 1443 C C . GLY B 1 77 ? 4.199 14.783 124.703 1.00 36.12 65 GLY B C 1
ATOM 1444 O O . GLY B 1 77 ? 4.191 15.710 125.510 1.00 36.61 65 GLY B O 1
ATOM 1445 N N . GLY B 1 78 ? 3.346 13.764 124.775 1.00 35.31 66 GLY B N 1
ATOM 1446 C CA . GLY B 1 78 ? 2.334 13.670 125.829 1.00 35.39 66 GLY B CA 1
ATOM 1447 C C . GLY B 1 78 ? 1.049 14.419 125.540 1.00 35.14 66 GLY B C 1
ATOM 1448 O O . GLY B 1 78 ? 0.269 14.668 126.457 1.00 34.31 66 GLY B O 1
ATOM 1449 N N . PHE B 1 79 ? 0.835 14.771 124.272 1.00 35.28 67 PHE B N 1
ATOM 1450 C CA . PHE B 1 79 ? -0.366 15.468 123.811 1.00 35.32 67 PHE B CA 1
ATOM 1451 C C . PHE B 1 79 ? -1.204 14.510 122.957 1.00 35.47 67 PHE B C 1
ATOM 1452 O O . PHE B 1 79 ? -0.745 13.435 122.594 1.00 34.72 67 PHE B O 1
ATOM 1460 N N . SER B 1 80 ? -2.441 14.890 122.665 1.00 35.65 68 SER B N 1
ATOM 1461 C CA . SER B 1 80 ? -3.322 14.076 121.833 1.00 36.52 68 SER B CA 1
ATOM 1462 C C . SER B 1 80 ? -4.038 14.999 120.853 1.00 36.65 68 SER B C 1
ATOM 1463 O O . SER B 1 80 ? -3.783 16.210 120.837 1.00 37.31 68 SER B O 1
ATOM 1466 N N . LEU B 1 81 ? -4.899 14.425 120.017 1.00 36.21 69 LEU B N 1
ATOM 1467 C CA . LEU B 1 81 ? -5.678 15.203 119.051 1.00 36.37 69 LEU B CA 1
ATOM 1468 C C . LEU B 1 81 ? -6.722 16.073 119.753 1.00 36.29 69 LEU B C 1
ATOM 1469 O O . LEU B 1 81 ? -7.071 17.128 119.239 1.00 37.90 69 LEU B O 1
ATOM 1474 N N . LYS B 1 82 ? -7.203 15.640 120.920 1.00 36.15 70 LYS B N 1
ATOM 1475 C CA . LYS B 1 82 ? -8.169 16.423 121.717 1.00 37.04 70 LYS B CA 1
ATOM 1476 C C . LYS B 1 82 ? -7.569 17.734 122.268 1.00 36.56 70 LYS B C 1
ATOM 1477 O O . LYS B 1 82 ? -8.309 18.658 122.598 1.00 36.97 70 LYS B O 1
ATOM 1483 N N . ASP B 1 83 ? -6.240 17.783 122.392 1.00 35.78 71 ASP B N 1
ATOM 1484 C CA . ASP B 1 83 ? -5.521 18.970 122.840 1.00 34.17 71 ASP B CA 1
ATOM 1485 C C . ASP B 1 83 ? -5.332 20.014 121.733 1.00 34.39 71 ASP B C 1
ATOM 1486 O O . ASP B 1 83 ? -5.052 21.175 122.027 1.00 33.14 71 ASP B O 1
ATOM 1491 N N . VAL B 1 84 ? -5.496 19.618 120.472 1.00 34.64 72 VAL B N 1
ATOM 1492 C CA . VAL B 1 84 ? -5.296 20.538 119.352 1.00 35.33 72 VAL B CA 1
ATOM 1493 C C . VAL B 1 84 ? -6.352 21.646 119.360 1.00 35.48 72 VAL B C 1
ATOM 1494 O O . VAL B 1 84 ? -7.535 21.360 119.401 1.00 37.68 72 VAL B O 1
ATOM 1498 N N . VAL B 1 85 ? -5.902 22.899 119.313 1.00 35.01 73 VAL B N 1
ATOM 1499 C CA . VAL B 1 85 ? -6.782 24.081 119.338 1.00 35.23 73 VAL B CA 1
ATOM 1500 C C . VAL B 1 85 ? -6.871 24.840 118.023 1.00 36.32 73 VAL B C 1
ATOM 1501 O O . VAL B 1 85 ? -7.880 25.499 117.767 1.00 37.50 73 VAL B O 1
ATOM 1505 N N . LYS B 1 86 ? -5.807 24.776 117.223 1.00 35.90 74 LYS B N 1
ATOM 1506 C CA . LYS B 1 86 ? -5.719 25.478 115.967 1.00 35.85 74 LYS B CA 1
ATOM 1507 C C . LYS B 1 86 ? -4.927 24.641 114.959 1.00 35.73 74 LYS B C 1
ATOM 1508 O O . LYS B 1 86 ? -3.846 24.137 115.269 1.00 35.12 74 LYS B O 1
ATOM 1514 N N . VAL B 1 87 ? -5.483 24.509 113.759 1.00 35.05 75 VAL B N 1
ATOM 1515 C CA . VAL B 1 87 ? -4.863 23.774 112.669 1.00 34.89 75 VAL B CA 1
ATOM 1516 C C . VAL B 1 87 ? -4.836 24.688 111.461 1.00 35.29 75 VAL B C 1
ATOM 1517 O O . VAL B 1 87 ? -5.700 25.542 111.332 1.00 35.99 75 VAL B O 1
ATOM 1521 N N . THR B 1 88 ? -3.824 24.534 110.607 1.00 35.09 76 THR B N 1
ATOM 1522 C CA . THR B 1 88 ? -3.739 25.262 109.360 1.00 34.86 76 THR B CA 1
ATOM 1523 C C . THR B 1 88 ? -3.396 24.230 108.296 1.00 35.02 76 THR B C 1
ATOM 1524 O O . THR B 1 88 ? -2.381 23.550 108.409 1.00 33.98 76 THR B O 1
ATOM 1528 N N . VAL B 1 89 ? -4.263 24.111 107.287 1.00 34.98 77 VAL B N 1
ATOM 1529 C CA . VAL B 1 89 ? -4.076 23.196 106.182 1.00 34.43 77 VAL B CA 1
ATOM 1530 C C . VAL B 1 89 ? -3.603 24.027 104.995 1.00 34.99 77 VAL B C 1
ATOM 1531 O O . VAL B 1 89 ? -4.218 25.043 104.678 1.00 34.49 77 VAL B O 1
ATOM 1535 N N . PHE B 1 90 ? -2.517 23.590 104.359 1.00 35.50 78 PHE B N 1
ATOM 1536 C CA . PHE B 1 90 ? -1.995 24.197 103.141 1.00 34.63 78 PHE B CA 1
ATOM 1537 C C . PHE B 1 90 ? -2.177 23.166 102.052 1.00 35.20 78 PHE B C 1
ATOM 1538 O O . PHE B 1 90 ? -1.934 21.994 102.285 1.00 36.20 78 PHE B O 1
ATOM 1546 N N . THR B 1 91 ? -2.598 23.595 100.869 1.00 35.28 79 THR B N 1
ATOM 1547 C CA . THR B 1 91 ? -2.747 22.701 99.722 1.00 34.97 79 THR B CA 1
ATOM 1548 C C . THR B 1 91 ? -2.256 23.416 98.471 1.00 34.29 79 THR B C 1
ATOM 1549 O O . THR B 1 91 ? -1.886 24.579 98.525 1.00 33.78 79 THR B O 1
ATOM 1553 N N . THR B 1 92 ? -2.198 22.692 97.363 1.00 34.55 80 THR B N 1
ATOM 1554 C CA . THR B 1 92 ? -1.868 23.283 96.069 1.00 36.00 80 THR B CA 1
ATOM 1555 C C . THR B 1 92 ? -3.138 23.547 95.240 1.00 35.76 80 THR B C 1
ATOM 1556 O O . THR B 1 92 ? -3.074 24.238 94.232 1.00 35.72 80 THR B O 1
ATOM 1560 N N . SER B 1 93 ? -4.285 23.038 95.699 1.00 36.71 81 SER B N 1
ATOM 1561 C CA . SER B 1 93 ? -5.564 23.212 95.011 1.00 35.92 81 SER B CA 1
ATOM 1562 C C . SER B 1 93 ? -6.743 23.050 95.963 1.00 35.97 81 SER B C 1
ATOM 1563 O O . SER B 1 93 ? -6.759 22.110 96.757 1.00 36.63 81 SER B O 1
ATOM 1566 N N . MET B 1 94 ? -7.734 23.938 95.851 1.00 35.30 82 MET B N 1
ATOM 1567 C CA . MET B 1 94 ? -8.961 23.826 96.642 1.00 35.09 82 MET B CA 1
ATOM 1568 C C . MET B 1 94 ? -9.861 22.674 96.211 1.00 34.44 82 MET B C 1
ATOM 1569 O O . MET B 1 94 ? -10.735 22.270 96.980 1.00 34.21 82 MET B O 1
ATOM 1574 N N . ASP B 1 95 ? -9.641 22.135 95.010 1.00 34.41 83 ASP B N 1
ATOM 1575 C CA . ASP B 1 95 ? -10.367 20.952 94.521 1.00 34.95 83 ASP B CA 1
ATOM 1576 C C . ASP B 1 95 ? -10.334 19.774 95.505 1.00 36.26 83 ASP B C 1
ATOM 1577 O O . ASP B 1 95 ? -11.206 18.916 95.459 1.00 36.47 83 ASP B O 1
ATOM 1582 N N . TYR B 1 96 ? -9.318 19.730 96.367 1.00 37.86 84 TYR B N 1
ATOM 1583 C CA . TYR B 1 96 ? -9.180 18.699 97.390 1.00 38.96 84 TYR B CA 1
ATOM 1584 C C . TYR B 1 96 ? -9.914 18.962 98.723 1.00 40.02 84 TYR B C 1
ATOM 1585 O O . TYR B 1 96 ? -9.851 18.119 99.631 1.00 39.84 84 TYR B O 1
ATOM 1594 N N . PHE B 1 97 ? -10.575 20.114 98.861 1.00 40.07 85 PHE B N 1
ATOM 1595 C CA . PHE B 1 97 ? -11.237 20.497 100.118 1.00 38.53 85 PHE B CA 1
ATOM 1596 C C . PHE B 1 97 ? -12.163 19.419 100.695 1.00 37.80 85 PHE B C 1
ATOM 1597 O O . PHE B 1 97 ? -11.983 18.994 101.843 1.00 36.52 85 PHE B O 1
ATOM 1605 N N . GLN B 1 98 ? -13.140 18.992 99.893 1.00 37.70 86 GLN B N 1
ATOM 1606 C CA . GLN B 1 98 ? -14.138 17.999 100.313 1.00 38.60 86 GLN B CA 1
ATOM 1607 C C . GLN B 1 98 ? -13.511 16.694 100.797 1.00 38.35 86 GLN B C 1
ATOM 1608 O O . GLN B 1 98 ? -13.805 16.216 101.889 1.00 37.22 86 GLN B O 1
ATOM 1614 N N . ARG B 1 99 ? -12.633 16.140 99.975 1.00 37.83 87 ARG B N 1
ATOM 1615 C CA . ARG B 1 99 ? -11.976 14.875 100.290 1.00 37.93 87 ARG B CA 1
ATOM 1616 C C . ARG B 1 99 ? -10.984 14.946 101.467 1.00 37.47 87 ARG B C 1
ATOM 1617 O O . ARG B 1 99 ? -10.861 13.980 102.225 1.00 36.74 87 ARG B O 1
ATOM 1625 N N . VAL B 1 100 ? -10.286 16.076 101.607 1.00 37.73 88 VAL B N 1
ATOM 1626 C CA . VAL B 1 100 ? -9.378 16.292 102.732 1.00 36.77 88 VAL B CA 1
ATOM 1627 C C . VAL B 1 100 ? -10.213 16.366 104.000 1.00 37.64 88 VAL B C 1
ATOM 1628 O O . VAL B 1 100 ? -9.852 15.757 104.995 1.00 37.37 88 VAL B O 1
ATOM 1632 N N . ASN B 1 101 ? -11.312 17.124 103.957 1.00 37.88 89 ASN B N 1
ATOM 1633 C CA . ASN B 1 101 ? -12.231 17.234 105.093 1.00 38.65 89 ASN B CA 1
ATOM 1634 C C . ASN B 1 101 ? -12.796 15.897 105.539 1.00 38.57 89 ASN B C 1
ATOM 1635 O O . ASN B 1 101 ? -13.030 15.683 106.735 1.00 37.48 89 ASN B O 1
ATOM 1640 N N . GLU B 1 102 ? -13.034 15.017 104.572 1.00 37.79 90 GLU B N 1
ATOM 1641 C CA . GLU B 1 102 ? -13.588 13.705 104.861 1.00 38.52 90 GLU B CA 1
ATOM 1642 C C . GLU B 1 102 ? -12.618 12.946 105.762 1.00 37.49 90 GLU B C 1
ATOM 1643 O O . GLU B 1 102 ? -13.019 12.448 106.815 1.00 36.99 90 GLU B O 1
ATOM 1649 N N . VAL B 1 103 ? -11.342 12.918 105.372 1.00 36.32 91 VAL B N 1
ATOM 1650 C CA . VAL B 1 103 ? -10.294 12.241 106.156 1.00 35.88 91 VAL B CA 1
ATOM 1651 C C . VAL B 1 103 ? -10.006 12.983 107.475 1.00 35.93 91 VAL B C 1
ATOM 1652 O O . VAL B 1 103 ? -9.807 12.363 108.511 1.00 35.89 91 VAL B O 1
ATOM 1656 N N . TYR B 1 104 ? -9.973 14.307 107.401 1.00 36.01 92 TYR B N 1
ATOM 1657 C CA . TYR B 1 104 ? -9.722 15.183 108.539 1.00 36.67 92 TYR B CA 1
ATOM 1658 C C . TYR B 1 104 ? -10.739 14.962 109.665 1.00 36.19 92 TYR B C 1
ATOM 1659 O O . TYR B 1 104 ? -10.363 14.890 110.832 1.00 36.49 92 TYR B O 1
ATOM 1668 N N . SER B 1 105 ? -12.016 14.836 109.295 1.00 36.61 93 SER B N 1
ATOM 1669 C CA . SER B 1 105 ? -13.108 14.597 110.235 1.00 37.63 93 SER B CA 1
ATOM 1670 C C . SER B 1 105 ? -12.982 13.283 111.025 1.00 37.57 93 SER B C 1
ATOM 1671 O O . SER B 1 105 ? -13.541 13.167 112.110 1.00 36.56 93 SER B O 1
ATOM 1674 N N . ARG B 1 106 ? -12.275 12.294 110.478 1.00 37.82 94 ARG B N 1
ATOM 1675 C CA . ARG B 1 106 ? -12.040 11.035 111.196 1.00 38.46 94 ARG B CA 1
ATOM 1676 C C . ARG B 1 106 ? -11.024 11.184 112.347 1.00 38.86 94 ARG B C 1
ATOM 1677 O O . ARG B 1 106 ? -10.981 10.340 113.233 1.00 39.44 94 ARG B O 1
ATOM 1685 N N . TYR B 1 107 ? -10.241 12.267 112.330 1.00 39.95 95 TYR B N 1
ATOM 1686 C CA . TYR B 1 107 ? -9.282 12.603 113.387 1.00 40.60 95 TYR B CA 1
ATOM 1687 C C . TYR B 1 107 ? -9.833 13.690 114.326 1.00 41.44 95 TYR B C 1
ATOM 1688 O O . TYR B 1 107 ? -9.703 13.557 115.551 1.00 42.55 95 TYR B O 1
ATOM 1697 N N . PHE B 1 108 ? -10.457 14.738 113.757 1.00 41.84 96 PHE B N 1
ATOM 1698 C CA . PHE B 1 108 ? -11.008 15.898 114.519 1.00 40.46 96 PHE B CA 1
ATOM 1699 C C . PHE B 1 108 ? -12.533 16.172 114.407 1.00 41.16 96 PHE B C 1
ATOM 1700 O O . PHE B 1 108 ? -12.977 17.314 114.621 1.00 42.16 96 PHE B O 1
ATOM 1708 N N . GLY B 1 109 ? -13.337 15.159 114.089 1.00 41.23 97 GLY B N 1
ATOM 1709 C CA . GLY B 1 109 ? -14.797 15.335 113.995 1.00 41.01 97 GLY B CA 1
ATOM 1710 C C . GLY B 1 109 ? -15.465 15.607 115.331 1.00 41.54 97 GLY B C 1
ATOM 1711 O O . GLY B 1 109 ? -16.402 16.404 115.412 1.00 42.53 97 GLY B O 1
ATOM 1712 N N . ASP B 1 110 ? -14.997 14.934 116.379 1.00 40.86 98 ASP B N 1
ATOM 1713 C CA . ASP B 1 110 ? -15.536 15.133 117.725 1.00 40.76 98 ASP B CA 1
ATOM 1714 C C . ASP B 1 110 ? -14.931 16.386 118.367 1.00 40.42 98 ASP B C 1
ATOM 1715 O O . ASP B 1 110 ? -15.649 17.234 118.881 1.00 40.24 98 ASP B O 1
ATOM 1717 N N . HIS B 1 111 ? -13.615 16.528 118.251 1.00 40.85 99 HIS B N 1
ATOM 1718 C CA . HIS B 1 111 ? -12.868 17.591 118.929 1.00 41.27 99 HIS B CA 1
ATOM 1719 C C . HIS B 1 111 ? -13.105 18.997 118.352 1.00 40.99 99 HIS B C 1
ATOM 1720 O O . HIS B 1 111 ? -13.323 19.944 119.112 1.00 42.27 99 HIS B O 1
ATOM 1727 N N . ARG B 1 112 ? -13.060 19.119 117.028 1.00 39.11 100 ARG B N 1
ATOM 1728 C CA . ARG B 1 112 ? -13.331 20.383 116.319 1.00 39.44 100 ARG B CA 1
ATOM 1729 C C . ARG B 1 112 ? -12.477 21.603 116.703 1.00 37.36 100 ARG B C 1
ATOM 1730 O O . ARG B 1 112 ? -12.981 22.564 117.287 1.00 34.61 100 ARG B O 1
ATOM 1738 N N . PRO B 1 113 ? -11.181 21.577 116.345 1.00 37.52 101 PRO B N 1
ATOM 1739 C CA . PRO B 1 113 ? -10.326 22.734 116.590 1.00 37.27 101 PRO B CA 1
ATOM 1740 C C . PRO B 1 113 ? -10.586 23.868 115.602 1.00 35.88 101 PRO B C 1
ATOM 1741 O O . PRO B 1 113 ? -11.266 23.666 114.600 1.00 35.45 101 PRO B O 1
ATOM 1745 N N . ALA B 1 114 ? -10.047 25.050 115.901 1.00 35.14 102 ALA B N 1
ATOM 1746 C CA . ALA B 1 114 ? -10.122 26.188 114.991 1.00 34.02 102 ALA B CA 1
ATOM 1747 C C . ALA B 1 114 ? -9.282 25.823 113.762 1.00 32.88 102 ALA B C 1
ATOM 1748 O O . ALA B 1 114 ? -8.341 25.041 113.868 1.00 30.41 102 ALA B O 1
ATOM 1750 N N . ARG B 1 115 ? -9.627 26.358 112.599 1.00 33.33 103 ARG B N 1
ATOM 1751 C CA . ARG B 1 115 ? -8.892 26.011 111.381 1.00 33.90 103 ARG B CA 1
ATOM 1752 C C . ARG B 1 115 ? -8.916 27.098 110.304 1.00 32.92 103 ARG B C 1
ATOM 1753 O O . ARG B 1 115 ? -9.823 27.935 110.263 1.00 31.77 103 ARG B O 1
ATOM 1761 N N . SER B 1 116 ? -7.870 27.076 109.472 1.00 32.89 104 SER B N 1
ATOM 1762 C CA . SER B 1 116 ? -7.773 27.849 108.241 1.00 32.47 104 SER B CA 1
ATOM 1763 C C . SER B 1 116 ? -7.306 26.846 107.191 1.00 31.22 104 SER B C 1
ATOM 1764 O O . SER B 1 116 ? -6.478 26.003 107.477 1.00 29.17 104 SER B O 1
ATOM 1767 N N . PHE B 1 117 ? -7.879 26.920 105.998 1.00 32.90 105 PHE B N 1
ATOM 1768 C CA . PHE B 1 117 ? -7.564 26.016 104.902 1.00 33.97 105 PHE B CA 1
ATOM 1769 C C . PHE B 1 117 ? -7.309 26.949 103.720 1.00 35.51 105 PHE B C 1
ATOM 1770 O O . PHE B 1 117 ? -8.235 27.623 103.248 1.00 36.76 105 PHE B O 1
ATOM 1778 N N . VAL B 1 118 ? -6.058 26.995 103.261 1.00 36.13 106 VAL B N 1
ATOM 1779 C CA . VAL B 1 118 ? -5.649 27.844 102.134 1.00 36.16 106 VAL B CA 1
ATOM 1780 C C . VAL B 1 118 ? -4.880 27.026 101.102 1.00 35.88 106 VAL B C 1
ATOM 1781 O O . VAL B 1 118 ? -4.289 26.002 101.446 1.00 36.49 106 VAL B O 1
ATOM 1785 N N . ALA B 1 119 ? -4.888 27.503 99.858 1.00 34.73 107 ALA B N 1
ATOM 1786 C CA . ALA B 1 119 ? -4.186 26.872 98.744 1.00 35.82 107 ALA B CA 1
ATOM 1787 C C . ALA B 1 119 ? -3.030 27.774 98.331 1.00 35.35 107 ALA B C 1
ATOM 1788 O O . ALA B 1 119 ? -3.255 28.875 97.845 1.00 34.83 107 ALA B O 1
ATOM 1790 N N . VAL B 1 120 ? -1.806 27.286 98.535 1.00 35.50 108 VAL B N 1
ATOM 1791 C CA . VAL B 1 120 ? -0.578 28.009 98.216 1.00 35.29 108 VAL B CA 1
ATOM 1792 C C . VAL B 1 120 ? -0.079 27.588 96.819 1.00 35.00 108 VAL B C 1
ATOM 1793 O O . VAL B 1 120 ? -0.675 26.719 96.179 1.00 32.99 108 VAL B O 1
ATOM 1797 N N . ALA B 1 121 ? 0.997 28.214 96.351 1.00 35.07 109 ALA B N 1
ATOM 1798 C CA . ALA B 1 121 ? 1.563 27.920 95.024 1.00 35.32 109 ALA B CA 1
ATOM 1799 C C . ALA B 1 121 ? 2.382 26.615 94.954 1.00 36.20 109 ALA B C 1
ATOM 1800 O O . ALA B 1 121 ? 2.344 25.913 93.934 1.00 35.37 109 ALA B O 1
ATOM 1802 N N . GLN B 1 122 ? 3.131 26.307 96.018 1.00 36.48 110 GLN B N 1
ATOM 1803 C CA . GLN B 1 122 ? 4.001 25.122 96.050 1.00 36.40 110 GLN B CA 1
ATOM 1804 C C . GLN B 1 122 ? 4.372 24.771 97.487 1.00 36.26 110 GLN B C 1
ATOM 1805 O O . GLN B 1 122 ? 4.447 25.651 98.351 1.00 35.07 110 GLN B O 1
ATOM 1811 N N . LEU B 1 123 ? 4.585 23.479 97.734 1.00 35.84 111 LEU B N 1
ATOM 1812 C CA . LEU B 1 123 ? 4.950 22.977 99.053 1.00 35.58 111 LEU B CA 1
ATOM 1813 C C . LEU B 1 123 ? 6.280 22.221 98.981 1.00 35.39 111 LEU B C 1
ATOM 1814 O O . LEU B 1 123 ? 6.767 21.952 97.882 1.00 33.66 111 LEU B O 1
ATOM 1819 N N . PRO B 1 124 ? 6.914 21.940 100.150 1.00 35.95 112 PRO B N 1
ATOM 1820 C CA . PRO B 1 124 ? 8.167 21.176 100.144 1.00 36.44 112 PRO B CA 1
ATOM 1821 C C . PRO B 1 124 ? 8.029 19.805 99.479 1.00 36.17 112 PRO B C 1
ATOM 1822 O O . PRO B 1 124 ? 6.977 19.172 99.584 1.00 34.93 112 PRO B O 1
ATOM 1826 N N . ARG B 1 125 ? 9.063 19.399 98.744 1.00 36.54 113 ARG B N 1
ATOM 1827 C CA . ARG B 1 125 ? 9.089 18.124 98.025 1.00 37.21 113 ARG B CA 1
ATOM 1828 C C . ARG B 1 125 ? 7.986 18.046 96.958 1.00 36.74 113 ARG B C 1
ATOM 1829 O O . ARG B 1 125 ? 7.674 16.958 96.478 1.00 37.04 113 ARG B O 1
ATOM 1837 N N . ASN B 1 126 ? 7.434 19.204 96.578 1.00 36.14 114 ASN B N 1
ATOM 1838 C CA . ASN B 1 126 ? 6.355 19.316 95.605 1.00 36.82 114 ASN B CA 1
ATOM 1839 C C . ASN B 1 126 ? 5.066 18.557 95.998 1.00 36.52 114 ASN B C 1
ATOM 1840 O O . ASN B 1 126 ? 4.321 18.102 95.134 1.00 37.04 114 ASN B O 1
ATOM 1845 N N . VAL B 1 127 ? 4.802 18.448 97.304 1.00 36.36 115 VAL B N 1
ATOM 1846 C CA . VAL B 1 127 ? 3.596 17.779 97.809 1.00 35.53 115 VAL B CA 1
ATOM 1847 C C . VAL B 1 127 ? 2.364 18.665 97.589 1.00 36.01 115 VAL B C 1
ATOM 1848 O O . VAL B 1 127 ? 2.490 19.842 97.248 1.00 36.46 115 VAL B O 1
ATOM 1852 N N . GLU B 1 128 ? 1.186 18.081 97.791 1.00 36.11 116 GLU B N 1
ATOM 1853 C CA . GLU B 1 128 ? -0.094 18.766 97.601 1.00 36.31 116 GLU B CA 1
ATOM 1854 C C . GLU B 1 128 ? -0.877 19.057 98.885 1.00 37.20 116 GLU B C 1
ATOM 1855 O O . GLU B 1 128 ? -1.936 19.689 98.825 1.00 36.74 116 GLU B O 1
ATOM 1861 N N . ILE B 1 129 ? -0.358 18.612 100.030 1.00 37.11 117 ILE B N 1
ATOM 1862 C CA . ILE B 1 129 ? -1.030 18.803 101.310 1.00 38.28 117 ILE B CA 1
ATOM 1863 C C . ILE B 1 129 ? 0.028 18.929 102.419 1.00 38.17 117 ILE B C 1
ATOM 1864 O O . ILE B 1 129 ? 1.017 18.193 102.437 1.00 37.38 117 ILE B O 1
ATOM 1869 N N . GLU B 1 130 ? -0.169 19.899 103.309 1.00 37.89 118 GLU B N 1
ATOM 1870 C CA . GLU B 1 130 ? 0.703 20.108 104.450 1.00 37.11 118 GLU B CA 1
ATOM 1871 C C . GLU B 1 130 ? -0.158 20.672 105.563 1.00 38.11 118 GLU B C 1
ATOM 1872 O O . GLU B 1 130 ? -0.962 21.574 105.323 1.00 38.61 118 GLU B O 1
ATOM 1878 N N . ILE B 1 131 ? -0.010 20.118 106.768 1.00 37.32 119 ILE B N 1
ATOM 1879 C CA . ILE B 1 131 ? -0.820 20.530 107.919 1.00 37.73 119 ILE B CA 1
ATOM 1880 C C . ILE B 1 131 ? 0.057 20.740 109.140 1.00 37.18 119 ILE B C 1
ATOM 1881 O O . ILE B 1 131 ? 0.833 19.865 109.496 1.00 36.98 119 ILE B O 1
ATOM 1886 N N . GLU B 1 132 ? -0.069 21.920 109.747 1.00 37.35 120 GLU B N 1
ATOM 1887 C CA . GLU B 1 132 ? 0.631 22.284 110.977 1.00 37.00 120 GLU B CA 1
ATOM 1888 C C . GLU B 1 132 ? -0.456 22.445 111.999 1.00 35.88 120 GLU B C 1
ATOM 1889 O O . GLU B 1 132 ? -1.632 22.468 111.628 1.00 35.82 120 GLU B O 1
ATOM 1895 N N . ALA B 1 133 ? -0.073 22.580 113.268 1.00 33.95 121 ALA B N 1
ATOM 1896 C CA . ALA B 1 133 ? -1.041 22.757 114.344 1.00 33.98 121 ALA B CA 1
ATOM 1897 C C . ALA B 1 133 ? -0.428 23.303 115.634 1.00 33.98 121 ALA B C 1
ATOM 1898 O O . ALA B 1 133 ? 0.786 23.267 115.822 1.00 33.49 121 ALA B O 1
ATOM 1900 N N . ILE B 1 134 ? -1.294 23.843 116.489 1.00 33.86 122 ILE B N 1
ATOM 1901 C CA . ILE B 1 134 ? -0.934 24.292 117.831 1.00 33.52 122 ILE B CA 1
ATOM 1902 C C . ILE B 1 134 ? -1.881 23.524 118.735 1.00 34.01 122 ILE B C 1
ATOM 1903 O O . ILE B 1 134 ? -3.074 23.400 118.430 1.00 33.80 122 ILE B O 1
ATOM 1908 N N . ALA B 1 135 ? -1.348 23.018 119.844 1.00 33.59 123 ALA B N 1
ATOM 1909 C CA . ALA B 1 135 ? -2.117 22.255 120.807 1.00 33.44 123 ALA B CA 1
ATOM 1910 C C . ALA B 1 135 ? -1.868 22.801 122.212 1.00 33.28 123 ALA B C 1
ATOM 1911 O O . ALA B 1 135 ? -0.795 23.332 122.501 1.00 31.27 123 ALA B O 1
ATOM 1913 N N . VAL B 1 136 ? -2.889 22.698 123.057 1.00 34.08 124 VAL B N 1
ATOM 1914 C CA . VAL B 1 136 ? -2.828 23.160 124.443 1.00 35.77 124 VAL B CA 1
ATOM 1915 C C . VAL B 1 136 ? -3.595 22.130 125.256 1.00 36.25 124 VAL B C 1
ATOM 1916 O O . VAL B 1 136 ? -4.664 21.681 124.819 1.00 35.53 124 VAL B O 1
ATOM 1920 N N . LYS B 1 137 ? -3.063 21.777 126.429 1.00 36.80 125 LYS B N 1
ATOM 1921 C CA . LYS B 1 137 ? -3.688 20.782 127.293 1.00 38.11 125 LYS B CA 1
ATOM 1922 C C . LYS B 1 137 ? -3.816 21.286 128.726 1.00 39.27 125 LYS B C 1
ATOM 1923 O O . LYS B 1 137 ? -3.484 22.442 129.009 1.00 40.12 125 LYS B O 1
ATOM 1929 N N . GLU B 1 138 ? -4.335 20.423 129.609 1.00 39.98 126 GLU B N 1
ATOM 1930 C CA . GLU B 1 138 ? -4.579 20.732 131.036 1.00 40.04 126 GLU B CA 1
ATOM 1931 C C . GLU B 1 138 ? -5.669 21.821 131.149 1.00 40.13 126 GLU B C 1
ATOM 1932 O O . GLU B 1 138 ? -6.301 22.192 130.135 1.00 39.74 126 GLU B O 1
ATOM 1934 N N . GLY B 1 139 ? -5.919 22.295 132.367 1.00 38.90 127 GLY B N 1
ATOM 1935 C CA . GLY B 1 139 ? -6.906 23.339 132.600 1.00 39.19 127 GLY B CA 1
ATOM 1936 C C . GLY B 1 139 ? -7.064 23.627 134.081 1.00 39.48 127 GLY B C 1
ATOM 1937 O O . GLY B 1 139 ? -6.082 23.632 134.819 1.00 39.52 127 GLY B O 1
#

InterPro domains:
  IPR006056 RidA family [TIGR00004] (3-125)
  IPR006175 YjgF/YER057c/UK114 family [PF01042] (8-124)
  IPR006175 YjgF/YER057c/UK114 family [PTHR11803] (2-124)
  IPR019897 RidA, conserved site [PS01094] (101-119)
  IPR035959 RutC-like superfamily [G3DSA:3.30.1330.40] (1-128)
  IPR035959 RutC-like superfamily [SSF55298] (1-126)

Solvent-accessible surface area: 12864 Å² total; per-residue (Å²)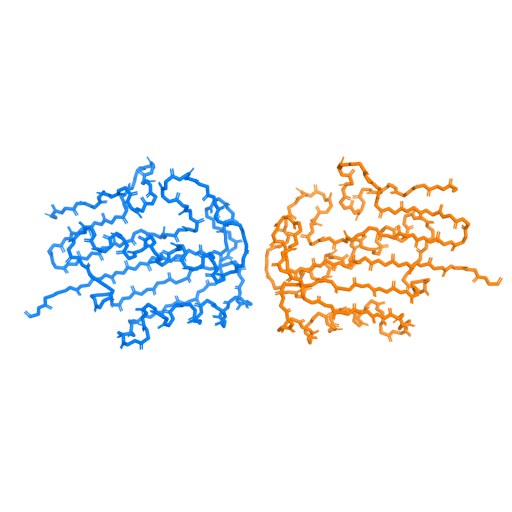: 132,94,57,70,8,159,26,134,52,2,22,77,32,164,37,149,128,38,9,1,63,20,58,55,68,64,0,85,9,29,26,12,23,2,16,40,31,125,87,38,116,66,39,121,10,50,9,50,85,16,0,88,52,0,0,64,0,0,65,18,0,0,100,53,27,45,11,47,19,61,23,7,66,65,0,21,0,48,0,9,3,83,20,8,68,129,28,0,34,83,8,15,64,169,32,4,38,134,86,193,23,60,86,51,27,66,47,55,97,122,15,72,133,93,8,33,0,26,0,65,5,59,0,49,60,142,126,190,117,138,6,157,25,113,124,1,23,77,30,160,37,148,128,35,8,1,53,2,69,38,69,63,0,84,9,29,26,11,23,3,14,35,25,126,90,39,117,64,38,61,11,48,0,56,80,9,0,89,49,0,0,64,0,0,67,19,0,0,101,53,3,47,8,35,19,139,10,7,68,63,0,22,0,50,0,33,18,85,110,7,70,131,87,0,38,96,10,14,56,173,31,4,40,95,86,197,23,58,83,50,27,66,48,51,93,92,16,76,124,21,10,18,0,26,0,66,4,57,0,49,74,96,124

CATH classification: 3.30.1330.40

Nearest PDB structures (foldseek):
  2b33-assembly1_A  TM=1.008E+00  e=2.631E-28  Thermotoga maritima MSB8
  2dyy-assembly3_G  TM=9.897E-01  e=2.289E-21  Pyrococcus horikoshii
  1x25-assembly2_B  TM=9.895E-01  e=3.334E-19  Sulfurisphaera tokodaii str. 7
  3mqw-assembly2_F  TM=9.776E-01  e=3.896E-18  Entamoeba histolytica
  3mqw-assembly1_B  TM=9.736E-01  e=1.516E-17  Entamoeba histolytica